Protein AF-0000000065780606 (afdb_homodimer)

Structure (mmCIF, N/CA/C/O backbone):
data_AF-0000000065780606-model_v1
#
loop_
_entity.id
_entity.type
_entity.pdbx_description
1 polymer 'Adenine phosphoribosyltransferase'
#
loop_
_atom_site.group_PDB
_atom_site.id
_atom_site.type_symbol
_atom_site.label_atom_id
_atom_site.label_alt_id
_atom_site.label_comp_id
_atom_site.label_asym_id
_atom_site.label_entity_id
_atom_site.label_seq_id
_atom_site.pdbx_PDB_ins_code
_atom_site.Cartn_x
_atom_site.Cartn_y
_atom_site.Cartn_z
_atom_site.occupancy
_atom_site.B_iso_or_equiv
_atom_site.auth_seq_id
_atom_site.auth_comp_id
_atom_site.auth_asym_id
_atom_site.auth_atom_id
_atom_site.pdbx_PDB_model_num
ATOM 1 N N . MET A 1 1 ? -12.688 20.906 -2.967 1 66.19 1 MET A N 1
ATOM 2 C CA . MET A 1 1 ? -13.172 19.562 -3.283 1 66.19 1 MET A CA 1
ATOM 3 C C . MET A 1 1 ? -14.695 19.516 -3.225 1 66.19 1 MET A C 1
ATOM 5 O O . MET A 1 1 ? -15.312 20.203 -2.416 1 66.19 1 MET A O 1
ATOM 9 N N . ASN A 1 2 ? -15.266 18.812 -4.223 1 83.38 2 ASN A N 1
ATOM 10 C CA . ASN A 1 2 ? -16.703 18.766 -4.484 1 83.38 2 ASN A CA 1
ATOM 11 C C . ASN A 1 2 ? -17.469 18.094 -3.344 1 83.38 2 ASN A C 1
ATOM 13 O O . ASN A 1 2 ? -17.078 17.031 -2.879 1 83.38 2 ASN A O 1
ATOM 17 N N . GLU A 1 3 ? -18.344 18.844 -2.684 1 89.94 3 GLU A N 1
ATOM 18 C CA . GLU A 1 3 ? -19.172 18.359 -1.581 1 89.94 3 GLU A CA 1
ATOM 19 C C . GLU A 1 3 ? -19.875 17.047 -1.937 1 89.94 3 GLU A C 1
ATOM 21 O O . GLU A 1 3 ? -20.031 16.172 -1.081 1 89.94 3 GLU A O 1
ATOM 26 N N . THR A 1 4 ? -20.219 16.953 -3.137 1 92.56 4 THR A N 1
ATOM 27 C CA . THR A 1 4 ? -20.859 15.727 -3.596 1 92.56 4 THR A CA 1
ATOM 28 C C . THR A 1 4 ? -19.906 14.539 -3.463 1 92.56 4 THR A C 1
ATOM 30 O O . THR A 1 4 ? -20.312 13.469 -2.996 1 92.56 4 THR A O 1
ATOM 33 N N . LEU A 1 5 ? -18.719 14.758 -3.828 1 95 5 LEU A N 1
ATOM 34 C CA . LEU A 1 5 ? -17.719 13.695 -3.705 1 95 5 LEU A CA 1
ATOM 35 C C . LEU A 1 5 ? -17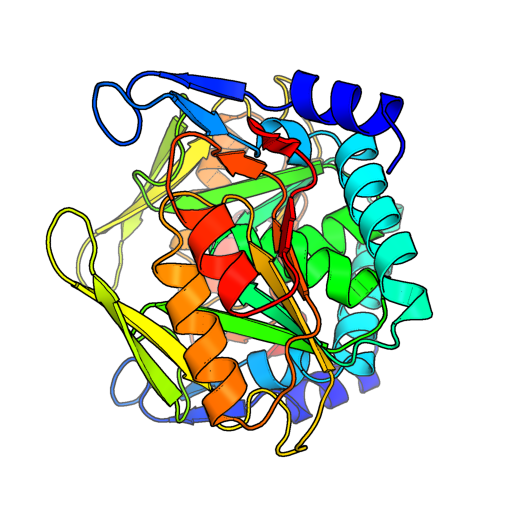.5 13.312 -2.244 1 95 5 LEU A C 1
ATOM 37 O O . LEU A 1 5 ? -17.469 12.133 -1.903 1 95 5 LEU A O 1
ATOM 41 N N . LYS A 1 6 ? -17.391 14.281 -1.387 1 96.06 6 LYS A N 1
ATOM 42 C CA . LYS A 1 6 ? -17.188 14.039 0.038 1 96.06 6 LYS A CA 1
ATOM 43 C C . LYS A 1 6 ? -18.297 13.18 0.619 1 96.06 6 LYS A C 1
ATOM 45 O O . LYS A 1 6 ? -18.047 12.242 1.377 1 96.06 6 LYS A O 1
ATOM 50 N N . GLN A 1 7 ? -19.453 13.469 0.221 1 95.62 7 GLN A N 1
ATOM 51 C CA . GLN A 1 7 ? -20.609 12.727 0.711 1 95.62 7 GLN A CA 1
ATOM 52 C C . GLN A 1 7 ? -20.594 11.281 0.205 1 95.62 7 GLN A C 1
ATOM 54 O O . GLN A 1 7 ? -20.875 10.352 0.958 1 95.62 7 GLN A O 1
ATOM 59 N N . GLU A 1 8 ? -20.312 11.141 -1.054 1 96.06 8 GLU A N 1
ATOM 60 C CA . GLU A 1 8 ? -20.219 9.805 -1.629 1 96.06 8 GLU A CA 1
ATOM 61 C C . GLU A 1 8 ? -19.141 8.977 -0.922 1 96.06 8 GLU A C 1
ATOM 63 O O . GLU A 1 8 ? -19.359 7.797 -0.629 1 96.06 8 GLU A O 1
ATOM 68 N N . LEU A 1 9 ? -18 9.617 -0.67 1 96.69 9 LEU A N 1
ATOM 69 C CA . LEU A 1 9 ? -16.906 8.93 0.019 1 96.69 9 LEU A CA 1
ATOM 70 C C . LEU A 1 9 ? -17.328 8.523 1.429 1 96.69 9 LEU A C 1
ATOM 72 O O . LEU A 1 9 ? -17.141 7.379 1.836 1 96.69 9 LEU A O 1
ATOM 76 N N . LEU A 1 10 ? -17.891 9.453 2.135 1 95.5 10 LEU A N 1
ATOM 77 C CA . LEU A 1 10 ? -18.312 9.227 3.516 1 95.5 10 LEU A CA 1
ATOM 78 C C . LEU A 1 10 ? -19.312 8.078 3.602 1 95.5 10 LEU A C 1
ATOM 80 O O . LEU A 1 10 ? -19.266 7.27 4.527 1 95.5 10 LEU A O 1
ATOM 84 N N . GLN A 1 11 ? -20.172 7.969 2.607 1 95.5 11 GLN A N 1
ATOM 85 C CA . GLN A 1 11 ? -21.234 6.965 2.596 1 95.5 11 GLN A CA 1
ATOM 86 C C . GLN A 1 11 ? -20.656 5.574 2.324 1 95.5 11 GLN A C 1
ATOM 88 O O . GLN A 1 11 ? -21.328 4.566 2.561 1 95.5 11 GLN A O 1
ATOM 93 N N . ASN A 1 12 ? -19.469 5.535 1.862 1 96.12 12 ASN A N 1
ATOM 94 C CA . ASN A 1 12 ? -18.891 4.246 1.485 1 96.12 12 ASN A CA 1
ATOM 95 C C . ASN A 1 12 ? -17.734 3.854 2.408 1 96.12 12 ASN A C 1
ATOM 97 O O . ASN A 1 12 ? -16.984 2.938 2.098 1 96.12 12 ASN A O 1
ATOM 101 N N . ILE A 1 13 ? -17.562 4.531 3.465 1 97.06 13 ILE A N 1
ATOM 102 C CA . ILE A 1 13 ? -16.641 4.164 4.527 1 97.06 13 ILE A CA 1
ATOM 103 C C . ILE A 1 13 ? -17.391 3.455 5.652 1 97.06 13 ILE A C 1
ATOM 105 O O . ILE A 1 13 ? -18.375 3.98 6.172 1 97.06 13 ILE A O 1
ATOM 109 N N . ARG A 1 14 ? -16.984 2.289 5.98 1 97.31 14 ARG A N 1
ATOM 110 C CA . ARG A 1 14 ? -17.625 1.487 7.02 1 97.31 14 ARG A CA 1
ATOM 111 C C . ARG A 1 14 ? -17.141 1.899 8.406 1 97.31 14 ARG A C 1
ATOM 113 O O . ARG A 1 14 ? -15.938 2.121 8.602 1 97.31 14 ARG A O 1
ATOM 120 N N . GLU A 1 15 ? -18.016 2.059 9.289 1 97.19 15 GLU A N 1
ATOM 121 C CA . GLU A 1 15 ? -17.672 2.301 10.695 1 97.19 15 GLU A CA 1
ATOM 122 C C . GLU A 1 15 ? -17.734 1.012 11.508 1 97.19 15 GLU A C 1
ATOM 124 O O . GLU A 1 15 ? -18.734 0.278 11.438 1 97.19 15 GLU A O 1
ATOM 129 N N . VAL A 1 16 ? -16.719 0.698 12.172 1 97.81 16 VAL A N 1
ATOM 130 C CA . VAL A 1 16 ? -16.641 -0.506 12.992 1 97.81 16 VAL A CA 1
ATOM 131 C C . VAL A 1 16 ? -16.406 -0.124 14.453 1 97.81 16 VAL A C 1
ATOM 133 O O . VAL A 1 16 ? -15.375 0.469 14.789 1 97.81 16 VAL A O 1
ATOM 136 N N . LYS A 1 17 ? -17.281 -0.454 15.305 1 96.69 17 LYS A N 1
ATOM 137 C CA . LYS A 1 17 ? -17.188 -0.117 16.719 1 96.69 17 LYS A CA 1
ATOM 138 C C . LYS A 1 17 ? -16.172 -1.007 17.438 1 96.69 17 LYS A C 1
ATOM 140 O O . LYS A 1 17 ? -15.984 -2.168 17.062 1 96.69 17 LYS A O 1
ATOM 145 N N . ASP A 1 18 ? -15.492 -0.457 18.469 1 95.81 18 ASP A N 1
ATOM 146 C CA . ASP A 1 18 ? -14.672 -1.184 19.422 1 95.81 18 ASP A CA 1
ATOM 147 C C . ASP A 1 18 ? -13.484 -1.856 18.734 1 95.81 18 ASP A C 1
ATOM 149 O O . ASP A 1 18 ? -13.156 -3.006 19.031 1 95.81 18 ASP A O 1
ATOM 153 N N . TYR A 1 19 ? -12.867 -1.168 17.766 1 94.69 19 TYR A N 1
ATOM 154 C CA . TYR A 1 19 ? -11.672 -1.608 17.062 1 94.69 19 TYR A CA 1
ATOM 155 C C . TYR A 1 19 ? -10.672 -0.467 16.922 1 94.69 19 TYR A C 1
ATOM 157 O O . TYR A 1 19 ? -11.039 0.646 16.547 1 94.69 19 TYR A O 1
ATOM 165 N N . PRO A 1 20 ? -9.492 -0.744 17.172 1 90.69 20 PRO A N 1
ATOM 166 C CA . PRO A 1 20 ? -8.867 -1.979 17.656 1 90.69 20 PRO A CA 1
ATOM 167 C C . PRO A 1 20 ? -9.109 -2.227 19.141 1 90.69 20 PRO A C 1
ATOM 169 O O . PRO A 1 20 ? -8.797 -3.305 19.656 1 90.69 20 PRO A O 1
ATOM 172 N N . LYS A 1 21 ? -9.617 -1.173 19.812 1 90.12 21 LYS A N 1
ATOM 173 C CA . LYS A 1 21 ? -9.961 -1.328 21.219 1 90.12 21 LYS A CA 1
ATOM 174 C C . LYS A 1 21 ? -11.383 -0.84 21.5 1 90.12 21 LYS A C 1
ATOM 176 O O . LYS A 1 21 ? -11.945 -0.083 20.703 1 90.12 21 LYS A O 1
ATOM 181 N N . LYS A 1 22 ? -11.906 -1.282 22.656 1 93.31 22 LYS A N 1
ATOM 182 C CA . LYS A 1 22 ? -13.242 -0.89 23.078 1 93.31 22 LYS A CA 1
ATOM 183 C C . LYS A 1 22 ? -13.383 0.629 23.141 1 93.31 22 LYS A C 1
ATOM 185 O O . LYS A 1 22 ? -12.484 1.32 23.625 1 93.31 22 LYS A O 1
ATOM 190 N N . GLY A 1 23 ? -14.531 1.172 22.562 1 91.5 23 GLY A N 1
ATOM 191 C CA . GLY A 1 23 ? -14.805 2.598 22.641 1 91.5 23 GLY A CA 1
ATOM 192 C C . GLY A 1 23 ? -14.406 3.355 21.391 1 91.5 23 GLY A C 1
ATOM 193 O O . GLY A 1 23 ? -14.789 4.512 21.203 1 91.5 23 GLY A O 1
ATOM 194 N N . ILE A 1 24 ? -13.625 2.734 20.5 1 90.44 24 ILE A N 1
ATOM 195 C CA . ILE A 1 24 ? -13.141 3.395 19.297 1 90.44 24 ILE A CA 1
ATOM 196 C C . ILE A 1 24 ? -14.062 3.08 18.125 1 90.44 24 ILE A C 1
ATOM 198 O O . ILE A 1 24 ? -14.492 1.937 17.953 1 90.44 24 ILE A O 1
ATOM 202 N N . LEU A 1 25 ? -14.461 4.105 17.406 1 94.69 25 LEU A N 1
ATOM 203 C CA . LEU A 1 25 ? -15.172 3.941 16.141 1 94.69 25 LEU A CA 1
ATOM 204 C C . LEU A 1 25 ? -14.203 3.982 14.969 1 94.69 25 LEU A C 1
ATOM 206 O O . LEU A 1 25 ? -13.805 5.062 14.523 1 94.69 25 LEU A O 1
ATOM 210 N N . PHE A 1 26 ? -13.922 2.84 14.445 1 95.75 26 PHE A N 1
ATOM 211 C CA . PHE A 1 26 ? -12.922 2.713 13.398 1 95.75 26 PHE A CA 1
ATOM 212 C C . PHE A 1 26 ? -13.523 3.018 12.031 1 95.75 26 PHE A C 1
ATOM 214 O O . PHE A 1 26 ? -14.633 2.578 11.727 1 95.75 26 PHE A O 1
ATOM 221 N N . LYS A 1 27 ? -12.805 3.752 11.266 1 97.06 27 LYS A N 1
ATOM 222 C CA . LYS A 1 27 ? -13.195 4.043 9.891 1 97.06 27 LYS A CA 1
ATOM 223 C C . LYS A 1 27 ? -12.5 3.104 8.914 1 97.06 27 LYS A C 1
ATOM 225 O O . LYS A 1 27 ? -11.32 3.281 8.602 1 97.06 27 LYS A O 1
ATOM 230 N N . ASP A 1 28 ? -13.227 2.158 8.445 1 97.62 28 ASP A N 1
ATOM 231 C CA . ASP A 1 28 ? -12.703 1.163 7.516 1 97.62 28 ASP A CA 1
ATOM 232 C C . ASP A 1 28 ? -12.844 1.635 6.07 1 97.62 28 ASP A C 1
ATOM 234 O O . ASP A 1 28 ? -13.953 1.638 5.52 1 97.62 28 ASP A O 1
ATOM 238 N N . ILE A 1 29 ? -11.727 1.907 5.438 1 98.06 29 ILE A N 1
ATOM 239 C CA . ILE A 1 29 ? -11.773 2.496 4.105 1 98.06 29 ILE A CA 1
ATOM 240 C C . ILE A 1 29 ? -11.781 1.389 3.053 1 98.06 29 ILE A C 1
ATOM 242 O O . ILE A 1 29 ? -11.883 1.663 1.854 1 98.06 29 ILE A O 1
ATOM 246 N N . THR A 1 30 ? -11.672 0.102 3.441 1 98.12 30 THR A N 1
ATOM 247 C CA . THR A 1 30 ? -11.594 -0.989 2.475 1 98.12 30 THR A CA 1
ATOM 248 C C . THR A 1 30 ? -12.867 -1.064 1.636 1 98.12 30 THR A C 1
ATOM 250 O O . THR A 1 30 ? -12.82 -1.45 0.465 1 98.12 30 THR A O 1
ATOM 253 N N . THR A 1 31 ? -13.992 -0.648 2.178 1 97.56 31 THR A N 1
ATOM 254 C CA . THR A 1 31 ? -15.242 -0.658 1.433 1 97.56 31 THR A CA 1
ATOM 255 C C . THR A 1 31 ? -15.211 0.36 0.296 1 97.56 31 THR A C 1
ATOM 257 O O . THR A 1 31 ? -15.758 0.115 -0.782 1 97.56 31 THR A O 1
ATOM 260 N N . LEU A 1 32 ? -14.578 1.462 0.554 1 97.31 32 LEU A N 1
ATOM 261 C CA . LEU A 1 32 ? -14.383 2.469 -0.485 1 97.31 32 LEU A CA 1
ATOM 262 C C . LEU A 1 32 ? -13.445 1.956 -1.572 1 97.31 32 LEU A C 1
ATOM 264 O O . LEU A 1 32 ? -13.711 2.135 -2.764 1 97.31 32 LEU A O 1
ATOM 268 N N . LEU A 1 33 ? -12.367 1.26 -1.226 1 98.12 33 LEU A N 1
ATOM 269 C CA . LEU A 1 33 ? -11.352 0.756 -2.143 1 98.12 33 LEU A CA 1
ATOM 270 C C . LEU A 1 33 ? -11.922 -0.327 -3.049 1 98.12 33 LEU A C 1
ATOM 272 O O . LEU A 1 33 ? -11.469 -0.497 -4.184 1 98.12 33 LEU A O 1
ATOM 276 N N . ASN A 1 34 ? -12.969 -0.987 -2.58 1 96.75 34 ASN A N 1
ATOM 277 C CA . ASN A 1 34 ? -13.602 -2.078 -3.311 1 96.75 34 ASN A CA 1
ATOM 278 C C . ASN A 1 34 ? -14.492 -1.558 -4.438 1 96.75 34 ASN A C 1
ATOM 280 O O . ASN A 1 34 ? -14.883 -2.316 -5.324 1 96.75 34 ASN A O 1
ATOM 284 N N . TYR A 1 35 ? -14.812 -0.286 -4.332 1 96.81 35 TYR A N 1
ATOM 285 C CA . TYR A 1 35 ? -15.648 0.336 -5.355 1 96.81 35 TYR A CA 1
ATOM 286 C C . TYR A 1 35 ? -14.797 1.121 -6.348 1 96.81 35 TYR A C 1
ATOM 288 O O . TYR A 1 35 ? -14.445 2.277 -6.098 1 96.81 35 TYR A O 1
ATOM 296 N N . PRO A 1 36 ? -14.609 0.481 -7.535 1 97.25 36 PRO A N 1
ATOM 297 C CA . PRO A 1 36 ? -13.641 1.028 -8.484 1 97.25 36 PRO A CA 1
ATOM 298 C C . PRO A 1 36 ? -13.922 2.486 -8.844 1 97.25 36 PRO A C 1
ATOM 300 O O . PRO A 1 36 ? -13 3.303 -8.883 1 97.25 36 PRO A O 1
ATOM 303 N N . LYS A 1 37 ? -15.172 2.861 -9.055 1 97.25 37 LYS A N 1
ATOM 304 C CA . LYS A 1 37 ? -15.516 4.223 -9.453 1 97.25 37 LYS A CA 1
ATOM 305 C C . LYS A 1 37 ? -15.156 5.223 -8.352 1 97.25 37 LYS A C 1
ATOM 307 O O . LYS A 1 37 ? -14.617 6.293 -8.633 1 97.25 37 LYS A O 1
ATOM 312 N N . LEU A 1 38 ? -15.438 4.895 -7.137 1 97.44 38 LEU A N 1
ATOM 313 C CA . LEU A 1 38 ? -15.156 5.793 -6.02 1 97.44 38 LEU A CA 1
ATOM 314 C C . LEU A 1 38 ? -13.656 5.93 -5.789 1 97.44 38 LEU A C 1
ATOM 316 O O . LEU A 1 38 ? -13.164 7.027 -5.531 1 97.44 38 LEU A O 1
ATOM 320 N N . PHE A 1 39 ? -12.961 4.781 -5.812 1 98.44 39 PHE A N 1
ATOM 321 C CA . PHE A 1 39 ? -11.508 4.816 -5.66 1 98.44 39 PHE A CA 1
ATOM 322 C C . PHE A 1 39 ? -10.875 5.691 -6.734 1 98.44 39 PHE A C 1
ATOM 324 O O . PHE A 1 39 ? -10.023 6.531 -6.434 1 98.44 39 PHE A O 1
ATOM 331 N N . ASN A 1 40 ? -11.32 5.551 -7.977 1 98.56 40 ASN A N 1
ATOM 332 C CA . ASN A 1 40 ? -10.805 6.348 -9.086 1 98.56 40 ASN A CA 1
ATOM 333 C C . ASN A 1 40 ? -11.141 7.824 -8.914 1 98.56 40 ASN A C 1
ATOM 335 O O . ASN A 1 40 ? -10.289 8.688 -9.141 1 98.56 40 ASN A O 1
ATOM 339 N N . LYS A 1 41 ? -12.383 8.102 -8.469 1 98.12 41 LYS A N 1
ATOM 340 C CA . LYS A 1 41 ? -12.781 9.484 -8.234 1 98.12 41 LYS A CA 1
ATOM 341 C C . LYS A 1 41 ? -11.906 10.133 -7.164 1 98.12 41 LYS A C 1
ATOM 343 O O . LYS A 1 41 ? -11.523 11.297 -7.293 1 98.12 41 LYS A O 1
ATOM 348 N N . LEU A 1 42 ? -11.641 9.391 -6.148 1 98.38 42 LEU A N 1
ATOM 349 C CA . LEU A 1 42 ? -10.805 9.875 -5.055 1 98.38 42 LEU A CA 1
ATOM 350 C C . LEU A 1 42 ? -9.414 10.234 -5.555 1 98.38 42 LEU A C 1
ATOM 352 O O . LEU A 1 42 ? -8.945 11.359 -5.34 1 98.38 42 LEU A O 1
ATOM 356 N N . ILE A 1 43 ? -8.742 9.32 -6.262 1 98.81 43 ILE A N 1
ATOM 357 C CA . ILE A 1 43 ? -7.379 9.523 -6.742 1 98.81 43 ILE A CA 1
ATOM 358 C C . ILE A 1 43 ? -7.359 10.648 -7.773 1 98.81 43 ILE A C 1
ATOM 360 O O . ILE A 1 43 ? -6.453 11.484 -7.777 1 98.81 43 ILE A O 1
ATOM 364 N N . ASP A 1 44 ? -8.367 10.688 -8.602 1 98.56 44 ASP A N 1
ATOM 365 C CA . ASP A 1 44 ? -8.453 11.742 -9.602 1 98.56 44 ASP A CA 1
ATOM 366 C C . ASP A 1 44 ? -8.602 13.117 -8.945 1 98.56 44 ASP A C 1
ATOM 368 O O . ASP A 1 44 ? -8.039 14.102 -9.422 1 98.56 44 ASP A O 1
ATOM 372 N N . ALA A 1 45 ? -9.391 13.188 -7.918 1 98.44 45 ALA A N 1
ATOM 373 C CA . ALA A 1 45 ? -9.555 14.445 -7.191 1 98.44 45 ALA A CA 1
ATOM 374 C C . ALA A 1 45 ? -8.234 14.898 -6.578 1 98.44 45 ALA A C 1
ATOM 376 O O . ALA A 1 45 ? -7.891 16.078 -6.633 1 98.44 45 ALA A O 1
ATOM 377 N N . LEU A 1 46 ? -7.527 13.977 -6.016 1 98.62 46 LEU A N 1
ATOM 378 C CA . LEU A 1 46 ? -6.227 14.297 -5.441 1 98.62 46 LEU A CA 1
ATOM 379 C C . LEU A 1 46 ? -5.238 14.703 -6.531 1 98.62 46 LEU A C 1
ATOM 381 O O . LEU A 1 46 ? -4.441 15.625 -6.348 1 98.62 46 LEU A O 1
ATOM 385 N N . LYS A 1 47 ? -5.254 13.969 -7.602 1 98.69 47 LYS A N 1
ATOM 386 C CA . LYS A 1 47 ? -4.414 14.336 -8.742 1 98.69 47 LYS A CA 1
ATOM 387 C C . LYS A 1 47 ? -4.668 15.773 -9.172 1 98.69 47 LYS A C 1
ATOM 389 O O . LYS A 1 47 ? -3.727 16.531 -9.398 1 98.69 47 LYS A O 1
ATOM 394 N N . LYS A 1 48 ? -5.91 16.094 -9.336 1 98.25 48 LYS A N 1
ATOM 395 C CA . LYS A 1 48 ? -6.281 17.453 -9.719 1 98.25 48 LYS A CA 1
ATOM 396 C C . LYS A 1 48 ? -5.746 18.469 -8.719 1 98.25 48 LYS A C 1
ATOM 398 O O . LYS A 1 48 ? -5.273 19.547 -9.109 1 98.25 48 LYS A O 1
ATOM 403 N N . ARG A 1 49 ? -5.781 18.188 -7.461 1 97.88 49 ARG A N 1
ATOM 404 C CA . ARG A 1 49 ? -5.336 19.094 -6.398 1 97.88 49 ARG A CA 1
ATOM 405 C C . ARG A 1 49 ? -3.834 19.344 -6.484 1 97.88 49 ARG A C 1
ATOM 407 O O . ARG A 1 49 ? -3.373 20.469 -6.273 1 97.88 49 ARG A O 1
ATOM 414 N N . TYR A 1 50 ? -3.102 18.312 -6.836 1 98.56 50 TYR A N 1
ATOM 415 C CA . TYR A 1 50 ? -1.659 18.406 -6.648 1 98.56 50 TYR A CA 1
ATOM 416 C C . TYR A 1 50 ? -0.951 18.656 -7.977 1 98.56 50 TYR A C 1
ATOM 418 O O . TYR A 1 50 ? 0.226 19.016 -8 1 98.56 50 TYR A O 1
ATOM 426 N N . THR A 1 51 ? -1.614 18.484 -9.133 1 98.19 51 THR A N 1
ATOM 427 C CA . THR A 1 51 ? -1.031 18.688 -10.453 1 98.19 51 THR A CA 1
ATOM 428 C C . THR A 1 51 ? -0.427 20.078 -10.562 1 98.19 51 THR A C 1
ATOM 430 O O . THR A 1 51 ? 0.716 20.234 -11 1 98.19 51 THR A O 1
ATOM 433 N N . PRO A 1 52 ? -1.118 21.156 -10.086 1 98.19 52 PRO A N 1
ATOM 434 C CA . PRO A 1 52 ? -0.568 22.5 -10.242 1 98.19 52 PRO A CA 1
ATOM 435 C C . PRO A 1 52 ? 0.619 22.766 -9.32 1 98.19 52 PRO A C 1
ATOM 437 O O . PRO A 1 52 ? 1.325 23.766 -9.492 1 98.19 52 PRO A O 1
ATOM 440 N N . LEU A 1 53 ? 0.881 21.906 -8.344 1 97.62 53 LEU A N 1
ATOM 441 C CA . LEU A 1 53 ? 1.863 22.188 -7.301 1 97.62 53 LEU A CA 1
ATOM 442 C C . LEU A 1 53 ? 3.221 21.594 -7.66 1 97.62 53 LEU A C 1
ATOM 444 O O . LEU A 1 53 ? 4.195 21.766 -6.922 1 97.62 53 LEU A O 1
ATOM 448 N N . ASN A 1 54 ? 3.33 20.859 -8.75 1 96.38 54 ASN A N 1
ATOM 449 C CA . ASN A 1 54 ? 4.57 20.297 -9.273 1 96.38 54 ASN A CA 1
ATOM 450 C C . ASN A 1 54 ? 5.285 19.453 -8.219 1 96.38 54 ASN A C 1
ATOM 452 O O . ASN A 1 54 ? 6.465 19.672 -7.938 1 96.38 54 ASN A O 1
ATOM 456 N N . VAL A 1 55 ? 4.625 18.594 -7.613 1 98.44 55 VAL A N 1
ATOM 457 C CA . VAL A 1 55 ? 5.129 17.656 -6.613 1 98.44 55 VAL A CA 1
ATOM 458 C C . VAL A 1 55 ? 6.152 16.719 -7.254 1 98.44 55 VAL A C 1
ATOM 460 O O . VAL A 1 55 ? 5.965 16.266 -8.383 1 98.44 55 VAL A O 1
ATOM 463 N N . ASP A 1 56 ? 7.23 16.453 -6.535 1 98.75 56 ASP A N 1
ATOM 464 C CA . ASP A 1 56 ? 8.258 15.547 -7.043 1 98.75 56 ASP A CA 1
ATOM 465 C C . ASP A 1 56 ? 8.023 14.117 -6.566 1 98.75 56 ASP A C 1
ATOM 467 O O . ASP A 1 56 ? 8.273 13.164 -7.309 1 98.75 56 ASP A O 1
ATOM 471 N N . PHE A 1 57 ? 7.613 14.023 -5.289 1 98.88 57 PHE A N 1
ATOM 472 C CA . PHE A 1 57 ? 7.41 12.703 -4.695 1 98.88 57 PHE A CA 1
ATOM 473 C C . PHE A 1 57 ? 6.141 12.68 -3.855 1 98.88 57 PHE A C 1
ATOM 475 O O . PHE A 1 57 ? 5.758 13.688 -3.268 1 98.88 57 PHE A O 1
ATOM 482 N N . ILE A 1 58 ? 5.496 11.594 -3.838 1 98.94 58 ILE A N 1
ATOM 483 C CA . ILE A 1 58 ? 4.5 11.266 -2.822 1 98.94 58 ILE A CA 1
ATOM 484 C C . ILE A 1 58 ? 5.129 10.383 -1.748 1 98.94 58 ILE A C 1
ATOM 486 O O . ILE A 1 58 ? 5.734 9.352 -2.057 1 98.94 58 ILE A O 1
ATOM 490 N N . VAL A 1 59 ? 5.07 10.773 -0.525 1 98.94 59 VAL A N 1
ATOM 491 C CA . VAL A 1 59 ? 5.562 10.008 0.615 1 98.94 59 VAL A CA 1
ATOM 492 C C . VAL A 1 59 ? 4.391 9.359 1.346 1 98.94 59 VAL A C 1
ATOM 494 O O . VAL A 1 59 ? 3.521 10.047 1.879 1 98.94 59 VAL A O 1
ATOM 497 N N . GLY A 1 60 ? 4.379 8.047 1.345 1 98.94 60 GLY A N 1
ATOM 498 C CA . GLY A 1 60 ? 3.273 7.316 1.945 1 98.94 60 GLY A CA 1
ATOM 499 C C . GLY A 1 60 ? 3.645 6.629 3.246 1 98.94 60 GLY A C 1
ATOM 500 O O . GLY A 1 60 ? 4.695 5.992 3.338 1 98.94 60 GLY A O 1
ATOM 501 N N . ILE A 1 61 ? 2.799 6.691 4.23 1 98.81 61 ILE A N 1
ATOM 502 C CA . ILE A 1 61 ? 3.033 6.062 5.523 1 98.81 61 ILE A CA 1
ATOM 503 C C . ILE A 1 61 ? 2.426 4.66 5.535 1 98.81 61 ILE A C 1
ATOM 505 O O . ILE A 1 61 ? 1.277 4.473 5.125 1 98.81 61 ILE A O 1
ATOM 509 N N . GLU A 1 62 ? 3.125 3.641 5.965 1 98.19 62 GLU A N 1
ATOM 510 C CA . GLU A 1 62 ? 2.674 2.252 6.012 1 98.19 62 GLU A CA 1
ATOM 511 C C . GLU A 1 62 ? 1.493 2.09 6.965 1 98.19 62 GLU A C 1
ATOM 513 O O . GLU A 1 62 ? 1.483 2.666 8.055 1 98.19 62 GLU A O 1
ATOM 518 N N . ALA A 1 63 ? 0.587 1.245 6.543 1 97.81 63 ALA A N 1
ATOM 519 C CA . ALA A 1 63 ? 0.49 0.478 5.305 1 97.81 63 ALA A CA 1
ATOM 520 C C . ALA A 1 63 ? -0.542 1.089 4.359 1 97.81 63 ALA A C 1
ATOM 522 O O . ALA A 1 63 ? -0.361 1.078 3.141 1 97.81 63 ALA A O 1
ATOM 523 N N . ARG A 1 64 ? -1.669 1.685 5.062 1 98.5 64 ARG A N 1
ATOM 524 C CA . ARG A 1 64 ? -2.795 2.096 4.23 1 98.5 64 ARG A CA 1
ATOM 525 C C . ARG A 1 64 ? -2.457 3.35 3.432 1 98.5 64 ARG A C 1
ATOM 527 O O . ARG A 1 64 ? -3.02 3.578 2.359 1 98.5 64 ARG A O 1
ATOM 534 N N . GLY A 1 65 ? -1.469 4.078 3.914 1 98.81 65 GLY A N 1
ATOM 535 C CA . GLY A 1 65 ? -0.953 5.195 3.137 1 98.81 65 GLY A CA 1
ATOM 536 C C . GLY A 1 65 ? -0.315 4.77 1.829 1 98.81 65 GLY A C 1
ATOM 537 O O . GLY A 1 65 ? -0.222 5.562 0.89 1 98.81 65 GLY A O 1
ATOM 538 N N . PHE A 1 66 ? 0.188 3.496 1.816 1 98.88 66 PHE A N 1
ATOM 539 C CA . PHE A 1 66 ? 0.765 2.971 0.585 1 98.88 66 PHE A CA 1
ATOM 540 C C . PHE A 1 66 ? -0.291 2.875 -0.509 1 98.88 66 PHE A C 1
ATOM 542 O O . PHE A 1 66 ? -0.003 3.127 -1.682 1 98.88 66 PHE A O 1
ATOM 549 N N . ILE A 1 67 ? -1.487 2.514 -0.118 1 98.88 67 ILE A N 1
ATOM 550 C CA . ILE A 1 67 ? -2.57 2.281 -1.066 1 98.88 67 ILE A CA 1
ATOM 551 C C . ILE A 1 67 ? -2.916 3.582 -1.787 1 98.88 67 ILE A C 1
ATOM 553 O O . ILE A 1 67 ? -2.891 3.643 -3.02 1 98.88 67 ILE A O 1
ATOM 557 N N . LEU A 1 68 ? -3.121 4.645 -0.997 1 98.88 68 LEU A N 1
ATOM 558 C CA . LEU A 1 68 ? -3.475 5.938 -1.569 1 98.88 68 LEU A CA 1
ATOM 559 C C . LEU A 1 68 ? -2.27 6.578 -2.252 1 98.88 68 LEU A C 1
ATOM 561 O O . LEU A 1 68 ? -2.387 7.098 -3.365 1 98.88 68 LEU A O 1
ATOM 565 N N . GLY A 1 69 ? -1.138 6.484 -1.617 1 98.88 69 GLY A N 1
ATOM 566 C CA . GLY A 1 69 ? 0.05 7.203 -2.045 1 98.88 69 GLY A CA 1
ATOM 567 C C . GLY A 1 69 ? 0.609 6.699 -3.363 1 98.88 69 GLY A C 1
ATOM 568 O O . GLY A 1 69 ? 1.001 7.496 -4.223 1 98.88 69 GLY A O 1
ATOM 569 N N . SER A 1 70 ? 0.661 5.383 -3.531 1 98.88 70 SER A N 1
ATOM 570 C CA . SER A 1 70 ? 1.24 4.836 -4.754 1 98.88 70 SER A CA 1
ATOM 571 C C . SER A 1 70 ? 0.319 5.055 -5.949 1 98.88 70 SER A C 1
ATOM 573 O O . SER A 1 70 ? 0.785 5.316 -7.059 1 98.88 70 SER A O 1
ATOM 575 N N . ALA A 1 71 ? -1.026 4.918 -5.754 1 98.94 71 ALA A N 1
ATOM 576 C CA . ALA A 1 71 ? -1.98 5.227 -6.816 1 98.94 71 ALA A CA 1
ATOM 577 C C . ALA A 1 71 ? -1.87 6.688 -7.246 1 98.94 71 ALA A C 1
ATOM 579 O O . ALA A 1 71 ? -1.876 6.996 -8.438 1 98.94 71 ALA A O 1
ATOM 580 N N . LEU A 1 72 ? -1.721 7.578 -6.246 1 98.94 72 LEU A N 1
ATOM 581 C CA . LEU A 1 72 ? -1.585 9 -6.539 1 98.94 72 LEU A CA 1
ATOM 582 C C . LEU A 1 72 ? -0.268 9.289 -7.25 1 98.94 72 LEU A C 1
ATOM 584 O O . LEU A 1 72 ? -0.225 10.086 -8.188 1 98.94 72 LEU A O 1
ATOM 588 N N . ALA A 1 73 ? 0.835 8.68 -6.793 1 98.94 73 ALA A N 1
ATOM 589 C CA . ALA A 1 73 ? 2.133 8.852 -7.441 1 98.94 73 ALA A CA 1
ATOM 590 C C . ALA A 1 73 ? 2.07 8.445 -8.914 1 98.94 73 ALA A C 1
ATOM 592 O O . ALA A 1 73 ? 2.576 9.156 -9.781 1 98.94 73 ALA A O 1
ATOM 593 N N . TYR A 1 74 ? 1.418 7.305 -9.172 1 98.94 74 TYR A N 1
ATOM 594 C CA . TYR A 1 74 ? 1.217 6.844 -10.539 1 98.94 74 TYR A CA 1
ATOM 595 C C . TYR A 1 74 ? 0.394 7.848 -11.336 1 98.94 74 TYR A C 1
ATOM 597 O O . TYR A 1 74 ? 0.756 8.203 -12.461 1 98.94 74 TYR A O 1
ATOM 605 N N . ALA A 1 75 ? -0.677 8.312 -10.758 1 98.88 75 ALA A N 1
ATOM 606 C CA . ALA A 1 75 ? -1.583 9.242 -11.43 1 98.88 75 ALA A CA 1
ATOM 607 C C . ALA A 1 75 ? -0.868 10.539 -11.797 1 98.88 75 ALA A C 1
ATOM 609 O O . ALA A 1 75 ? -1.109 11.109 -12.859 1 98.88 75 ALA A O 1
ATOM 610 N N . LEU A 1 76 ? 0.049 10.977 -10.906 1 98.81 76 LEU A N 1
ATOM 611 C CA . LEU A 1 76 ? 0.743 12.25 -11.078 1 98.81 76 LEU A CA 1
ATOM 612 C C . LEU A 1 76 ? 1.998 12.07 -11.93 1 98.81 76 LEU A C 1
ATOM 614 O O . LEU A 1 76 ? 2.559 13.047 -12.43 1 98.81 76 LEU A O 1
ATOM 618 N N . GLY A 1 77 ? 2.408 10.828 -12.039 1 98.62 77 GLY A N 1
ATOM 619 C CA . GLY A 1 77 ? 3.672 10.586 -12.719 1 98.62 77 GLY A CA 1
ATOM 620 C C . GLY A 1 77 ? 4.875 11.062 -11.93 1 98.62 77 GLY A C 1
ATOM 621 O O . GLY A 1 77 ? 5.789 11.672 -12.484 1 98.62 77 GLY A O 1
ATOM 622 N N . VAL A 1 78 ? 4.902 10.852 -10.664 1 98.81 78 VAL A N 1
ATOM 623 C CA . VAL A 1 78 ? 5.996 11.281 -9.797 1 98.81 78 VAL A CA 1
ATOM 624 C C . VAL A 1 78 ? 6.512 10.094 -8.984 1 98.81 78 VAL A C 1
ATOM 626 O O . VAL A 1 78 ? 5.938 9 -9.039 1 98.81 78 VAL A O 1
ATOM 629 N N . GLY A 1 79 ? 7.602 10.25 -8.219 1 98.62 79 GLY A N 1
ATOM 630 C CA . GLY A 1 79 ? 8.18 9.164 -7.438 1 98.62 79 GLY A CA 1
ATOM 631 C C . GLY A 1 79 ? 7.387 8.852 -6.184 1 98.62 79 GLY A C 1
ATOM 632 O O . GLY A 1 79 ? 6.691 9.719 -5.648 1 98.62 79 GLY A O 1
ATOM 633 N N . PHE A 1 80 ? 7.48 7.645 -5.746 1 98.88 80 PHE A N 1
ATOM 634 C CA . PHE A 1 80 ? 6.848 7.219 -4.504 1 98.88 80 PHE A CA 1
ATOM 635 C C . PHE A 1 80 ? 7.898 6.828 -3.471 1 98.88 80 PHE A C 1
ATOM 637 O O . PHE A 1 80 ? 8.883 6.152 -3.797 1 98.88 80 PHE A O 1
ATOM 644 N N . VAL A 1 81 ? 7.727 7.238 -2.244 1 98.94 81 VAL A N 1
ATOM 645 C CA . VAL A 1 81 ? 8.648 6.973 -1.148 1 98.94 81 VAL A CA 1
ATOM 646 C C . VAL A 1 81 ? 7.887 6.406 0.047 1 98.94 81 VAL A C 1
ATOM 648 O O . VAL A 1 81 ? 6.992 7.062 0.587 1 98.94 81 VAL A O 1
ATOM 651 N N . PRO A 1 82 ? 8.234 5.258 0.473 1 98.94 82 PRO A N 1
ATOM 652 C CA . PRO A 1 82 ? 7.555 4.676 1.634 1 98.94 82 PRO A CA 1
ATOM 653 C C . PRO A 1 82 ? 8.234 5.035 2.955 1 98.94 82 PRO A C 1
ATOM 655 O O . PRO A 1 82 ? 9.469 5.043 3.039 1 98.94 82 PRO A O 1
ATOM 658 N N . VAL A 1 83 ? 7.48 5.418 3.914 1 98.88 83 VAL A N 1
ATOM 659 C CA . VAL A 1 83 ? 7.863 5.457 5.324 1 98.88 83 VAL A CA 1
ATOM 660 C C . VAL A 1 83 ? 7.332 4.215 6.039 1 98.88 83 VAL A C 1
ATOM 662 O O . VAL A 1 83 ? 6.148 3.895 5.941 1 98.88 83 VAL A O 1
ATOM 665 N N . ARG A 1 84 ? 8.219 3.516 6.699 1 98.81 84 ARG A N 1
ATOM 666 C CA . ARG A 1 84 ? 7.812 2.234 7.27 1 98.81 84 ARG A CA 1
ATOM 667 C C . ARG A 1 84 ? 8.25 2.125 8.727 1 98.81 84 ARG A C 1
ATOM 669 O O . ARG A 1 84 ? 9.086 2.9 9.195 1 98.81 84 ARG A O 1
ATOM 676 N N . LYS A 1 85 ? 7.637 1.161 9.391 1 97.56 85 LYS A N 1
ATOM 677 C CA . LYS A 1 85 ? 8.047 0.871 10.766 1 97.56 85 LYS A CA 1
ATOM 678 C C . LYS A 1 85 ? 9.5 0.413 10.82 1 97.56 85 LYS A C 1
ATOM 680 O O . LYS A 1 85 ? 10.047 -0.049 9.812 1 97.56 85 LYS A O 1
ATOM 685 N N . LYS A 1 86 ? 10.031 0.574 11.977 1 97.12 86 LYS A N 1
ATOM 686 C CA . LYS A 1 86 ? 11.43 0.214 12.18 1 97.12 86 LYS A CA 1
ATOM 687 C C . LYS A 1 86 ? 11.695 -1.223 11.742 1 97.12 86 LYS A C 1
ATOM 689 O O . LYS A 1 86 ? 10.922 -2.129 12.062 1 97.12 86 LYS A O 1
ATOM 694 N N . GLY A 1 87 ? 12.766 -1.335 10.977 1 96.62 87 GLY A N 1
ATOM 695 C CA . GLY A 1 87 ? 13.227 -2.668 10.625 1 96.62 87 GLY A CA 1
ATOM 696 C C . GLY A 1 87 ? 12.633 -3.178 9.328 1 96.62 87 GLY A C 1
ATOM 697 O O . GLY A 1 87 ? 12.953 -4.281 8.883 1 96.62 87 GLY A O 1
ATOM 698 N N . LYS A 1 88 ? 11.852 -2.35 8.617 1 97.56 88 LYS A N 1
ATOM 699 C CA . LYS A 1 88 ? 11.148 -2.828 7.426 1 97.56 88 LYS A CA 1
ATOM 700 C C . LYS A 1 88 ? 11.789 -2.281 6.156 1 97.56 88 LYS A C 1
ATOM 702 O O . LYS A 1 88 ? 11.352 -2.592 5.047 1 97.56 88 LYS A O 1
ATOM 707 N N . LEU A 1 89 ? 12.781 -1.525 6.297 1 98.5 89 LEU A N 1
ATOM 708 C CA . LEU A 1 89 ? 13.539 -1.003 5.164 1 98.5 89 LEU A CA 1
ATOM 709 C C . LEU A 1 89 ? 14.969 -1.536 5.172 1 98.5 89 LEU A C 1
ATOM 711 O O . LEU A 1 89 ? 15.633 -1.53 6.211 1 98.5 89 LEU A O 1
ATOM 715 N N . PRO A 1 90 ? 15.398 -1.947 4.051 1 98.12 90 PRO A N 1
ATOM 716 C CA . PRO A 1 90 ? 16.609 -2.773 4.031 1 98.12 90 PRO A CA 1
ATOM 717 C C . PRO A 1 90 ? 17.891 -1.944 3.957 1 98.12 90 PRO A C 1
ATOM 719 O O . PRO A 1 90 ? 18.969 -2.441 4.281 1 98.12 90 PRO A O 1
ATOM 722 N N . ALA A 1 91 ? 17.812 -0.744 3.416 1 97.88 91 ALA A N 1
ATOM 723 C CA . ALA A 1 91 ? 19.031 0.053 3.227 1 97.88 91 ALA A CA 1
ATOM 724 C C . ALA A 1 91 ? 19.219 1.032 4.379 1 97.88 91 ALA A C 1
ATOM 726 O O . ALA A 1 91 ? 18.578 0.913 5.422 1 97.88 91 ALA A O 1
ATOM 727 N N . HIS A 1 92 ? 20.203 1.948 4.234 1 98.12 92 HIS A N 1
ATOM 728 C CA . HIS A 1 92 ? 20.453 2.928 5.285 1 98.12 92 HIS A CA 1
ATOM 729 C C . HIS A 1 92 ? 19.234 3.816 5.516 1 98.12 92 HIS A C 1
ATOM 731 O O . HIS A 1 92 ? 18.641 4.324 4.559 1 98.12 92 HIS A O 1
ATOM 737 N N . THR A 1 93 ? 18.859 3.971 6.82 1 98.62 93 THR A N 1
ATOM 738 C CA . THR A 1 93 ? 17.625 4.68 7.125 1 98.62 93 THR A CA 1
ATOM 739 C C . THR A 1 93 ? 17.875 5.793 8.141 1 98.62 93 THR A C 1
ATOM 741 O O . THR A 1 93 ? 18.875 5.773 8.852 1 98.62 93 THR A O 1
ATOM 744 N N . LEU A 1 94 ? 17.078 6.797 8.07 1 98.69 94 LEU A N 1
ATOM 745 C CA . LEU A 1 94 ? 16.828 7.68 9.211 1 98.69 94 LEU A CA 1
ATOM 746 C C . LEU A 1 94 ? 15.617 7.207 10.016 1 98.69 94 LEU A C 1
ATOM 748 O O . LEU A 1 94 ? 14.648 6.711 9.445 1 98.69 94 LEU A O 1
ATOM 752 N N . SER A 1 95 ? 15.727 7.367 11.32 1 98.69 95 SER A N 1
ATOM 753 C CA . SER A 1 95 ? 14.672 6.883 12.203 1 98.69 95 SER A CA 1
ATOM 754 C C . SER A 1 95 ? 14.156 8 13.109 1 98.69 95 SER A C 1
ATOM 756 O O . SER A 1 95 ? 14.922 8.859 13.539 1 98.69 95 SER A O 1
ATOM 758 N N . GLN A 1 96 ? 12.938 8.07 13.305 1 98.31 96 GLN A N 1
ATOM 759 C CA . GLN A 1 96 ? 12.289 8.992 14.227 1 98.31 96 GLN A CA 1
ATOM 760 C C . GLN A 1 96 ? 11.289 8.266 15.125 1 98.31 96 GLN A C 1
ATOM 762 O O . GLN A 1 96 ? 10.438 7.52 14.633 1 98.31 96 GLN A O 1
ATOM 767 N N . SER A 1 97 ? 11.438 8.461 16.406 1 96.5 97 SER A N 1
ATOM 768 C CA . SER A 1 97 ? 10.531 7.848 17.375 1 96.5 97 SER A CA 1
ATOM 769 C C . SER A 1 97 ? 9.383 8.781 17.734 1 96.5 97 SER A C 1
ATOM 771 O O . SER A 1 97 ? 9.5 10 17.578 1 96.5 97 SER A O 1
ATOM 773 N N . TYR A 1 98 ? 8.305 8.234 18.047 1 92.88 98 TYR A N 1
ATOM 774 C CA . TYR A 1 98 ? 7.137 8.984 18.484 1 92.88 98 TYR A CA 1
ATOM 775 C C . TYR A 1 98 ? 6.371 8.211 19.562 1 92.88 98 TYR A C 1
ATOM 777 O O . TYR A 1 98 ? 6.523 6.996 19.688 1 92.88 98 TYR A O 1
ATOM 785 N N . SER A 1 99 ? 5.664 8.883 20.359 1 87.25 99 SER A N 1
ATOM 786 C CA . SER A 1 99 ? 4.953 8.281 21.484 1 87.25 99 SER A CA 1
ATOM 787 C C . SER A 1 99 ? 3.582 7.766 21.062 1 87.25 99 SER A C 1
ATOM 789 O O . SER A 1 99 ? 2.898 8.391 20.25 1 87.25 99 SER A O 1
ATOM 791 N N . LEU A 1 100 ? 3.299 6.613 21.531 1 81.19 100 LEU A N 1
ATOM 792 C CA . LEU A 1 100 ? 1.954 6.051 21.469 1 81.19 100 LEU A CA 1
ATOM 793 C C . LEU A 1 100 ? 1.256 6.164 22.812 1 81.19 100 LEU A C 1
ATOM 795 O O . LEU A 1 100 ? 1.832 6.684 23.781 1 81.19 100 LEU A O 1
ATOM 799 N N . GLU A 1 101 ? -0.123 5.906 22.875 1 72.88 101 GLU A N 1
ATOM 800 C CA . GLU A 1 101 ? -0.82 5.895 24.172 1 72.88 101 GLU A CA 1
ATOM 801 C C . GLU A 1 101 ? -0.085 5.027 25.188 1 72.88 101 GLU A C 1
ATOM 803 O O . GLU A 1 101 ? 0.048 5.406 26.344 1 72.88 101 GLU A O 1
ATOM 808 N N . TYR A 1 102 ? 0.386 3.809 24.516 1 75 102 TYR A N 1
ATOM 809 C CA . TYR A 1 102 ? 1.182 2.92 25.344 1 75 102 TYR A CA 1
ATOM 810 C C . TYR A 1 102 ? 2.514 2.59 24.688 1 75 102 TYR A C 1
ATOM 812 O O . TYR A 1 102 ? 2.564 1.806 23.734 1 75 102 TYR A O 1
ATOM 820 N N . GLY A 1 103 ? 3.596 3.24 25.109 1 86.31 103 GLY A N 1
ATOM 821 C CA . GLY A 1 103 ? 4.93 2.924 24.625 1 86.31 103 GLY A CA 1
ATOM 822 C C . GLY A 1 103 ? 5.387 3.832 23.5 1 86.31 103 GLY A C 1
ATOM 823 O O . GLY A 1 103 ? 4.902 4.961 23.359 1 86.31 103 GLY A O 1
ATOM 824 N N . ASN A 1 104 ? 6.449 3.408 22.844 1 91.25 104 ASN A N 1
ATOM 825 C CA . ASN A 1 104 ? 7.02 4.164 21.734 1 91.25 104 ASN A CA 1
ATOM 826 C C . ASN A 1 104 ? 7.172 3.299 20.484 1 91.25 104 ASN A C 1
ATOM 828 O O . ASN A 1 104 ? 7.254 2.072 20.578 1 91.25 104 ASN A O 1
ATOM 832 N N . ASP A 1 105 ? 6.961 3.895 19.453 1 93.62 105 ASP A N 1
ATOM 833 C CA . ASP A 1 105 ? 7.25 3.271 18.156 1 93.62 105 ASP A CA 1
ATOM 834 C C . ASP A 1 105 ? 8.172 4.152 17.312 1 93.62 105 ASP A C 1
ATOM 836 O O . ASP A 1 105 ? 8.438 5.301 17.672 1 93.62 105 ASP A O 1
ATOM 840 N N . SER A 1 106 ? 8.781 3.562 16.297 1 97.44 106 SER A N 1
ATOM 841 C CA . SER A 1 106 ? 9.656 4.312 15.406 1 97.44 106 SER A CA 1
ATOM 842 C C . SER A 1 106 ? 9.305 4.055 13.945 1 97.44 106 SER A C 1
ATOM 844 O O . SER A 1 106 ? 8.859 2.959 13.594 1 97.44 106 SER A O 1
ATOM 846 N N . ILE A 1 107 ? 9.438 5.074 13.188 1 98.44 107 ILE A N 1
ATOM 847 C CA . ILE A 1 107 ? 9.305 4.941 11.742 1 98.44 107 ILE A CA 1
ATOM 848 C C . ILE A 1 107 ? 10.625 5.316 11.062 1 98.44 107 ILE A C 1
ATOM 850 O O . ILE A 1 107 ? 11.461 6 11.656 1 98.44 107 ILE A O 1
ATOM 854 N N . GLU A 1 108 ? 10.781 4.801 9.914 1 98.88 108 GLU A N 1
ATOM 855 C CA . GLU A 1 108 ? 12.031 4.984 9.188 1 98.88 108 GLU A CA 1
ATOM 856 C C . GLU A 1 108 ? 11.773 5.355 7.73 1 98.88 108 GLU A C 1
ATOM 858 O O . GLU A 1 108 ? 10.727 5.031 7.18 1 98.88 108 GLU A O 1
ATOM 863 N N . ILE A 1 109 ? 12.711 6.059 7.156 1 98.88 109 ILE A N 1
ATOM 864 C CA . ILE A 1 109 ? 12.781 6.391 5.734 1 98.88 109 ILE A CA 1
ATOM 865 C C . ILE A 1 109 ? 14.203 6.152 5.219 1 98.88 109 ILE A C 1
ATOM 867 O O . ILE A 1 109 ? 15.172 6.316 5.961 1 98.88 109 ILE A O 1
ATOM 871 N N . HIS A 1 110 ? 14.32 5.613 4 1 98.81 110 HIS A N 1
ATOM 872 C CA . HIS A 1 110 ? 15.664 5.473 3.453 1 98.81 110 HIS A CA 1
ATOM 873 C C . HIS A 1 110 ? 16.359 6.828 3.342 1 98.81 110 HIS A C 1
ATOM 875 O O . HIS A 1 110 ? 15.75 7.812 2.934 1 98.81 110 HIS A O 1
ATOM 881 N N . SER A 1 111 ? 17.625 6.871 3.635 1 98.44 111 SER A N 1
ATOM 882 C CA . SER A 1 111 ? 18.391 8.117 3.611 1 98.44 111 SER A CA 1
ATOM 883 C C . SER A 1 111 ? 18.484 8.68 2.197 1 98.44 111 SER A C 1
ATOM 885 O O . SER A 1 111 ? 18.672 9.883 2.016 1 98.44 111 SER A O 1
ATOM 887 N N . ASP A 1 112 ? 18.312 7.809 1.207 1 98 112 ASP A N 1
ATOM 888 C CA . ASP A 1 112 ? 18.391 8.227 -0.188 1 98 112 ASP A CA 1
ATOM 889 C C . ASP A 1 112 ? 17.016 8.25 -0.844 1 98 112 ASP A C 1
ATOM 891 O O . ASP A 1 112 ? 16.906 8.094 -2.062 1 98 112 ASP A O 1
ATOM 895 N N . ALA A 1 113 ? 15.961 8.406 -0.043 1 98.06 113 ALA A N 1
ATOM 896 C CA . ALA A 1 113 ? 14.578 8.273 -0.479 1 98.06 113 ALA A CA 1
ATOM 897 C C . ALA A 1 113 ? 14.266 9.25 -1.614 1 98.06 113 ALA A C 1
ATOM 899 O O . ALA A 1 113 ? 13.391 8.984 -2.445 1 98.06 113 ALA A O 1
ATOM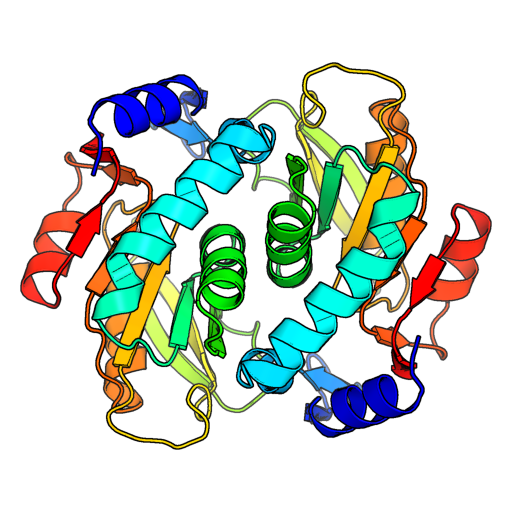 900 N N . PHE A 1 114 ? 14.969 10.359 -1.662 1 98.12 114 PHE A N 1
ATOM 901 C CA . PHE A 1 114 ? 14.695 11.391 -2.656 1 98.12 114 PHE A CA 1
ATOM 902 C C . PHE A 1 114 ? 15.852 11.508 -3.646 1 98.12 114 PHE A C 1
ATOM 904 O O . PHE A 1 114 ? 16.109 12.586 -4.18 1 98.12 114 PHE A O 1
ATOM 911 N N . ARG A 1 115 ? 16.578 10.406 -3.842 1 95.19 115 ARG A N 1
ATOM 912 C CA . ARG A 1 115 ? 17.625 10.227 -4.848 1 95.19 115 ARG A CA 1
ATOM 913 C C . ARG A 1 115 ? 18.75 11.234 -4.648 1 95.19 115 ARG A C 1
ATOM 915 O O . ARG A 1 115 ? 19.359 11.695 -5.617 1 95.19 115 ARG A O 1
ATOM 922 N N . GLY A 1 116 ? 18.828 11.742 -3.389 1 92.44 116 GLY A N 1
ATOM 923 C CA . GLY A 1 116 ? 19.906 12.664 -3.057 1 92.44 116 GLY A CA 1
ATOM 924 C C . GLY A 1 116 ? 19.609 14.094 -3.467 1 92.44 116 GLY A C 1
ATOM 925 O O . GLY A 1 116 ? 20.469 14.977 -3.316 1 92.44 116 GLY A O 1
ATOM 926 N N . VAL A 1 117 ? 18.484 14.305 -3.963 1 94.44 117 VAL A N 1
ATOM 927 C CA . VAL A 1 117 ? 18.125 15.656 -4.395 1 94.44 117 VAL A CA 1
ATOM 928 C C . VAL A 1 117 ? 17.562 16.438 -3.215 1 94.44 117 VAL A C 1
ATOM 930 O O . VAL A 1 117 ? 16.672 15.953 -2.506 1 94.44 117 VAL A O 1
ATOM 933 N N . LYS A 1 118 ? 18.078 17.625 -2.959 1 95.94 118 LYS A N 1
ATOM 934 C CA . LYS A 1 118 ? 17.609 18.5 -1.895 1 95.94 118 LYS A CA 1
ATOM 935 C C . LYS A 1 118 ? 16.516 19.438 -2.4 1 95.94 118 LYS A C 1
ATOM 937 O O . LYS A 1 118 ? 16.406 19.688 -3.604 1 95.94 118 LYS A O 1
ATOM 942 N N . GLY A 1 119 ? 15.688 19.797 -1.495 1 97.75 119 GLY A N 1
ATOM 943 C CA . GLY A 1 119 ? 14.688 20.812 -1.805 1 97.75 119 GLY A CA 1
ATOM 944 C C . GLY A 1 119 ? 13.523 20.266 -2.611 1 97.75 119 GLY A C 1
ATOM 945 O O . GLY A 1 119 ? 12.703 21.031 -3.119 1 97.75 119 GLY A O 1
ATOM 946 N N . VAL A 1 120 ? 13.492 18.969 -2.805 1 98.31 120 VAL A N 1
ATOM 947 C CA . VAL A 1 120 ? 12.383 18.391 -3.553 1 98.31 120 VAL A CA 1
ATOM 948 C C . VAL A 1 120 ? 11.07 18.641 -2.812 1 98.31 120 VAL A C 1
ATOM 950 O O . VAL A 1 120 ? 11.047 18.688 -1.581 1 98.31 120 VAL A O 1
ATOM 953 N N . LYS A 1 121 ? 10.016 18.828 -3.592 1 98.75 121 LYS A N 1
ATOM 954 C CA . LYS A 1 121 ? 8.672 19.031 -3.061 1 98.75 121 LYS A CA 1
ATOM 955 C C . LYS A 1 121 ? 7.941 17.688 -2.916 1 98.75 121 LYS A C 1
ATOM 957 O O . LYS A 1 121 ? 7.828 16.938 -3.879 1 98.75 121 LYS A O 1
ATOM 962 N N . VAL A 1 122 ? 7.402 17.484 -1.678 1 98.88 122 VAL A N 1
ATOM 963 C CA . VAL A 1 122 ? 6.742 16.203 -1.462 1 98.88 122 VAL A CA 1
ATOM 964 C C . VAL A 1 122 ? 5.383 16.422 -0.805 1 98.88 122 VAL A C 1
ATOM 966 O O . VAL A 1 122 ? 5.145 17.469 -0.19 1 98.88 122 VAL A O 1
ATOM 969 N N . VAL A 1 123 ? 4.465 15.57 -1.043 1 98.94 123 VAL A N 1
ATOM 970 C CA . VAL A 1 123 ? 3.215 15.453 -0.298 1 98.94 123 VAL A CA 1
ATOM 971 C C . VAL A 1 123 ? 3.248 14.195 0.575 1 98.94 123 VAL A C 1
ATOM 973 O O . VAL A 1 123 ? 3.59 13.109 0.099 1 98.94 123 VAL A O 1
ATOM 976 N N . LEU A 1 124 ? 3.041 14.375 1.87 1 98.94 124 LEU A N 1
ATOM 977 C CA . LEU A 1 124 ? 2.885 13.266 2.801 1 98.94 124 LEU A CA 1
ATOM 978 C C . LEU A 1 124 ? 1.443 12.766 2.816 1 98.94 124 LEU A C 1
ATOM 980 O O . LEU A 1 124 ? 0.508 13.562 2.932 1 98.94 124 LEU A O 1
ATOM 984 N N . ILE A 1 125 ? 1.264 11.445 2.723 1 98.94 125 ILE A N 1
ATOM 985 C CA . ILE A 1 125 ? -0.115 10.977 2.617 1 98.94 125 ILE A CA 1
ATOM 986 C C . ILE A 1 125 ? -0.319 9.766 3.523 1 98.94 125 ILE A C 1
ATOM 988 O O . ILE A 1 125 ? 0.562 8.914 3.633 1 98.94 125 ILE A O 1
ATOM 992 N N . ASP A 1 126 ? -1.42 9.672 4.172 1 98.75 126 ASP A N 1
ATOM 993 C CA . ASP A 1 126 ? -1.942 8.531 4.926 1 98.75 126 ASP A CA 1
ATOM 994 C C . ASP A 1 126 ? -3.469 8.5 4.879 1 98.75 126 ASP A C 1
ATOM 996 O O . ASP A 1 126 ? -4.102 9.438 4.398 1 98.75 126 ASP A O 1
ATOM 1000 N N . ASP A 1 127 ? -4.047 7.383 5.328 1 98.38 127 ASP A N 1
ATOM 1001 C CA . ASP A 1 127 ? -5.496 7.266 5.223 1 98.38 127 ASP A CA 1
ATOM 1002 C C . ASP A 1 127 ? -6.191 8.016 6.355 1 98.38 127 ASP A C 1
ATOM 1004 O O . ASP A 1 127 ? -7.258 8.602 6.156 1 98.38 127 ASP A O 1
ATOM 1008 N N . LEU A 1 128 ? -5.578 7.988 7.543 1 97.81 128 LEU A N 1
ATOM 1009 C CA . LEU A 1 128 ? -6.297 8.516 8.703 1 97.81 128 LEU A CA 1
ATOM 1010 C C . LEU A 1 128 ? -5.348 9.242 9.648 1 97.81 128 LEU A C 1
ATOM 1012 O O . LEU A 1 128 ? -4.254 8.75 9.93 1 97.81 128 LEU A O 1
ATOM 1016 N N . LEU A 1 129 ? -5.75 10.453 10.062 1 97.31 129 LEU A N 1
ATOM 1017 C CA . LEU A 1 129 ? -5.039 11.258 11.047 1 97.31 129 LEU A CA 1
ATOM 1018 C C . LEU A 1 129 ? -5.766 11.242 12.391 1 97.31 129 LEU A C 1
ATOM 1020 O O . LEU A 1 129 ? -6.879 11.766 12.5 1 97.31 129 LEU A O 1
ATOM 1024 N N . ALA A 1 130 ? -5.141 10.648 13.336 1 94.31 130 ALA A N 1
ATOM 1025 C CA . ALA A 1 130 ? -5.699 10.625 14.68 1 94.31 130 ALA A CA 1
ATOM 1026 C C . ALA A 1 130 ? -4.941 11.578 15.602 1 94.31 130 ALA A C 1
ATOM 1028 O O . ALA A 1 130 ? -5.219 12.781 15.633 1 94.31 130 ALA A O 1
ATOM 1029 N N . THR A 1 131 ? -3.941 11.109 16.328 1 93.56 131 THR A N 1
ATOM 1030 C CA . THR A 1 131 ? -3.191 11.945 17.25 1 93.56 131 THR A CA 1
ATOM 1031 C C . THR A 1 131 ? -2.061 12.672 16.531 1 93.56 131 THR A C 1
ATOM 1033 O O . THR A 1 131 ? -1.532 13.664 17.047 1 93.56 131 THR A O 1
ATOM 1036 N N . GLY A 1 132 ? -1.646 12.117 15.43 1 95.69 132 GLY A N 1
ATOM 1037 C CA . GLY A 1 132 ? -0.679 12.805 14.586 1 95.69 132 GLY A CA 1
ATOM 1038 C C . GLY A 1 132 ? 0.751 12.367 14.836 1 95.69 132 GLY A C 1
ATOM 1039 O O . GLY A 1 132 ? 1.677 12.836 14.172 1 95.69 132 GLY A O 1
ATOM 1040 N N . GLY A 1 133 ? 0.97 11.438 15.766 1 95.38 133 GLY A N 1
ATOM 1041 C CA . GLY A 1 133 ? 2.312 11.016 16.125 1 95.38 133 GLY A CA 1
ATOM 1042 C C . GLY A 1 133 ? 3.129 10.516 14.953 1 95.38 133 GLY A C 1
ATOM 1043 O O . GLY A 1 133 ? 4.242 10.992 14.719 1 95.38 133 GLY A O 1
ATOM 1044 N N . THR A 1 134 ? 2.578 9.57 14.172 1 97.19 134 THR A N 1
ATOM 1045 C CA . THR A 1 134 ? 3.277 9 13.031 1 97.19 134 THR A CA 1
ATOM 1046 C C . THR A 1 134 ? 3.537 10.062 11.969 1 97.19 134 THR A C 1
ATOM 1048 O O . THR A 1 134 ? 4.637 10.141 11.406 1 97.19 134 THR A O 1
ATOM 1051 N N . ALA A 1 135 ? 2.555 10.883 11.719 1 98.38 135 ALA A N 1
ATOM 1052 C CA . ALA A 1 135 ? 2.674 11.922 10.695 1 98.38 135 ALA A CA 1
ATOM 1053 C C . ALA A 1 135 ? 3.744 12.938 11.07 1 98.38 135 ALA A C 1
ATOM 1055 O O . ALA A 1 135 ? 4.562 13.328 10.234 1 98.38 135 ALA A O 1
ATOM 1056 N N . LEU A 1 136 ? 3.729 13.336 12.297 1 98.25 136 LEU A N 1
ATOM 1057 C CA . LEU A 1 136 ? 4.719 14.305 12.758 1 98.25 136 LEU A CA 1
ATOM 1058 C C . LEU A 1 136 ? 6.125 13.727 12.672 1 98.25 136 LEU A C 1
ATOM 1060 O O . LEU A 1 136 ? 7.062 14.406 12.258 1 98.25 136 LEU A O 1
ATOM 1064 N N . ALA A 1 137 ? 6.262 12.477 13.094 1 98.56 137 ALA A N 1
ATOM 1065 C CA . ALA A 1 137 ? 7.547 11.789 12.969 1 98.56 137 ALA A CA 1
ATOM 1066 C C . ALA A 1 137 ? 7.996 11.727 11.516 1 98.56 137 ALA A C 1
ATOM 1068 O O . ALA A 1 137 ? 9.18 11.906 11.211 1 98.56 137 ALA A O 1
ATOM 1069 N N . SER A 1 138 ? 7.062 11.5 10.617 1 98.81 138 SER A N 1
ATOM 1070 C CA . SER A 1 138 ? 7.363 11.453 9.188 1 98.81 138 SER A CA 1
ATOM 1071 C C . SER A 1 138 ? 7.832 12.812 8.68 1 98.81 138 SER A C 1
ATOM 1073 O O . SER A 1 138 ? 8.758 12.891 7.867 1 98.81 138 SER A O 1
ATOM 1075 N N . LEU A 1 139 ? 7.215 13.867 9.117 1 98.81 139 LEU A N 1
ATOM 1076 C CA . LEU A 1 139 ? 7.613 15.211 8.727 1 98.81 139 LEU A CA 1
ATOM 1077 C C . LEU A 1 139 ? 9.055 15.5 9.148 1 98.81 139 LEU A C 1
ATOM 1079 O O . LEU A 1 139 ? 9.812 16.109 8.391 1 98.81 139 LEU A O 1
ATOM 1083 N N . GLU A 1 140 ? 9.375 15.008 10.336 1 98.69 140 GLU A N 1
ATOM 1084 C CA . GLU A 1 140 ? 10.742 15.188 10.828 1 98.69 140 GLU A CA 1
ATOM 1085 C C . GLU A 1 140 ? 11.75 14.484 9.922 1 98.69 140 GLU A C 1
ATOM 1087 O O . GLU A 1 140 ? 12.82 15.023 9.641 1 98.69 140 GLU A O 1
ATOM 1092 N N . LEU A 1 141 ? 11.438 13.312 9.516 1 98.81 141 LEU A N 1
ATOM 1093 C CA . LEU A 1 141 ? 12.312 12.547 8.633 1 98.81 141 LEU A CA 1
ATOM 1094 C C . LEU A 1 141 ? 12.461 13.242 7.281 1 98.81 141 LEU A C 1
ATOM 1096 O O . LEU A 1 141 ? 13.57 13.32 6.738 1 98.81 141 LEU A O 1
ATOM 1100 N N . ILE A 1 142 ? 11.32 13.734 6.727 1 98.81 142 ILE A N 1
ATOM 1101 C CA . ILE A 1 142 ? 11.328 14.453 5.453 1 98.81 142 ILE A CA 1
ATOM 1102 C C . ILE A 1 142 ? 12.219 15.688 5.566 1 98.81 142 ILE A C 1
ATOM 1104 O O . ILE A 1 142 ? 13.031 15.953 4.68 1 98.81 142 ILE A O 1
ATOM 1108 N N . LYS A 1 143 ? 12.086 16.375 6.672 1 98.56 143 LYS A N 1
ATOM 1109 C CA . LYS A 1 143 ? 12.898 17.562 6.934 1 98.56 143 LYS A CA 1
ATOM 1110 C C . LYS A 1 143 ? 14.375 17.203 7.051 1 98.56 143 LYS A C 1
ATOM 1112 O O . LYS A 1 143 ? 15.234 17.906 6.523 1 98.56 143 LYS A O 1
ATOM 1117 N N . ALA A 1 144 ? 14.664 16.141 7.73 1 98.44 144 ALA A N 1
ATOM 1118 C CA . ALA A 1 144 ? 16.047 15.695 7.926 1 98.44 144 ALA A CA 1
ATOM 1119 C C . ALA A 1 144 ? 16.719 15.391 6.59 1 98.44 144 ALA A C 1
ATOM 1121 O O . ALA A 1 144 ? 17.922 15.562 6.445 1 98.44 144 ALA A O 1
ATOM 1122 N N . LEU A 1 145 ? 15.922 14.992 5.621 1 98.44 145 LEU A N 1
ATOM 1123 C CA . LEU A 1 145 ? 16.453 14.695 4.293 1 98.44 145 LEU A CA 1
ATOM 1124 C C . LEU A 1 145 ? 16.453 15.945 3.42 1 98.44 145 LEU A C 1
ATOM 1126 O O . LEU A 1 145 ? 16.719 15.875 2.221 1 98.44 145 LEU A O 1
ATOM 1130 N N . GLN A 1 146 ? 16.031 17.031 4.012 1 98.31 146 GLN A N 1
ATOM 1131 C CA . GLN A 1 146 ? 16.047 18.344 3.379 1 98.31 146 GLN A CA 1
ATOM 1132 C C . GLN A 1 146 ? 15.039 18.422 2.225 1 98.31 146 GLN A C 1
ATOM 1134 O O . GLN A 1 146 ? 15.297 19.078 1.213 1 98.31 146 GLN A O 1
ATOM 1139 N N . ALA A 1 147 ? 14.016 17.656 2.309 1 98.62 147 ALA A N 1
ATOM 1140 C CA . ALA A 1 147 ? 12.875 17.781 1.407 1 98.62 147 ALA A CA 1
ATOM 1141 C C . ALA A 1 147 ? 11.836 18.75 1.978 1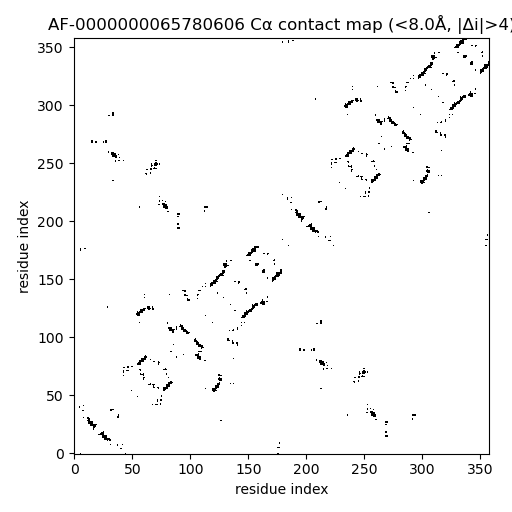 98.62 147 ALA A C 1
ATOM 1143 O O . ALA A 1 147 ? 11.82 19.016 3.182 1 98.62 147 ALA A O 1
ATOM 1144 N N . GLU A 1 148 ? 11.047 19.281 1.111 1 98.5 148 GLU A N 1
ATOM 1145 C CA . GLU A 1 148 ? 9.984 20.203 1.504 1 98.5 148 GLU A CA 1
ATOM 1146 C C . GLU A 1 148 ? 8.609 19.531 1.42 1 98.5 148 GLU A C 1
ATOM 1148 O O . GLU A 1 148 ? 8.102 19.281 0.324 1 98.5 148 GLU A O 1
ATOM 1153 N N . CYS A 1 149 ? 8.055 19.266 2.537 1 98.81 149 CYS A N 1
ATOM 1154 C CA . CYS A 1 149 ? 6.668 18.797 2.533 1 98.81 149 CYS A CA 1
ATOM 1155 C C . CYS A 1 149 ? 5.711 19.969 2.289 1 98.81 149 CYS A C 1
ATOM 1157 O O . CYS A 1 149 ? 5.52 20.812 3.164 1 98.81 149 CYS A O 1
ATOM 1159 N N . ILE A 1 150 ? 5.105 19.953 1.127 1 98.75 150 ILE A N 1
ATOM 1160 C CA . ILE A 1 150 ? 4.281 21.094 0.785 1 98.75 150 ILE A CA 1
ATOM 1161 C C . ILE A 1 150 ? 2.883 20.922 1.375 1 98.75 150 ILE A C 1
ATOM 1163 O O . ILE A 1 150 ? 2.145 21.906 1.536 1 98.75 150 ILE A O 1
ATOM 1167 N N . GLU A 1 151 ? 2.496 19.719 1.649 1 98.88 151 GLU A N 1
ATOM 1168 C CA . GLU A 1 151 ? 1.208 19.453 2.283 1 98.88 151 GLU A CA 1
ATOM 1169 C C . GLU A 1 151 ? 1.153 18.031 2.832 1 98.88 151 GLU A C 1
ATOM 1171 O O . GLU A 1 151 ? 1.717 17.109 2.238 1 98.88 151 GLU A O 1
ATOM 1176 N N . ALA A 1 152 ? 0.575 17.844 3.945 1 98.88 152 ALA A N 1
ATOM 1177 C CA . ALA A 1 152 ? 0.183 16.547 4.473 1 98.88 152 ALA A CA 1
ATOM 1178 C C . ALA A 1 152 ? -1.284 16.25 4.176 1 98.88 152 ALA A C 1
ATOM 1180 O O . ALA A 1 152 ? -2.166 17.031 4.531 1 98.88 152 ALA A O 1
ATOM 1181 N N . CYS A 1 153 ? -1.479 15.148 3.531 1 98.81 153 CYS A N 1
ATOM 1182 C CA . CYS A 1 153 ? -2.795 14.82 2.996 1 98.81 153 CYS A CA 1
ATOM 1183 C C . CYS A 1 153 ? -3.346 13.555 3.65 1 98.81 153 CYS A C 1
ATOM 1185 O O . CYS A 1 153 ? -2.652 12.547 3.734 1 98.81 153 CYS A O 1
ATOM 1187 N N . PHE A 1 154 ? -4.57 13.617 4.09 1 98.75 154 PHE A N 1
ATOM 1188 C CA . PHE A 1 154 ? -5.258 12.484 4.691 1 98.75 154 PHE A CA 1
ATOM 1189 C C . PHE A 1 154 ? -6.656 12.32 4.109 1 98.75 154 PHE A C 1
ATOM 1191 O O . PHE A 1 154 ? -7.328 13.305 3.816 1 98.75 154 PHE A O 1
ATOM 1198 N N . LEU A 1 155 ? -7.047 11.047 3.943 1 98.5 155 LEU A N 1
ATOM 1199 C CA . LEU A 1 155 ? -8.438 10.82 3.561 1 98.5 155 LEU A CA 1
ATOM 1200 C C . LEU A 1 155 ? -9.383 11.234 4.68 1 98.5 155 LEU A C 1
ATOM 1202 O O . LEU A 1 155 ? -10.367 11.945 4.434 1 98.5 155 LEU A O 1
ATOM 1206 N N . ILE A 1 156 ? -9.016 10.82 5.914 1 98.25 156 ILE A N 1
ATOM 1207 C CA . ILE A 1 156 ? -9.867 11.094 7.066 1 98.25 156 ILE A CA 1
ATOM 1208 C C . ILE A 1 156 ? -9.055 11.797 8.156 1 98.25 156 ILE A C 1
ATOM 1210 O O . ILE A 1 156 ? -7.961 11.352 8.5 1 98.25 156 ILE A O 1
ATOM 1214 N N . GLY A 1 157 ? -9.531 12.883 8.625 1 97.81 157 GLY A N 1
ATOM 1215 C CA . GLY A 1 157 ? -9.047 13.516 9.844 1 97.81 157 GLY A CA 1
ATOM 1216 C C . GLY A 1 157 ? -10.031 13.43 10.992 1 97.81 157 GLY A C 1
ATOM 1217 O O . GLY A 1 157 ? -11.188 13.836 10.867 1 97.81 157 GLY A O 1
ATOM 1218 N N . LEU A 1 158 ? -9.594 12.852 12.125 1 96.06 158 LEU A N 1
ATOM 1219 C CA . LEU A 1 158 ? -10.453 12.781 13.305 1 96.06 158 LEU A CA 1
ATOM 1220 C C . LEU A 1 158 ? -10.391 14.078 14.094 1 96.06 158 LEU A C 1
ATOM 1222 O O . LEU A 1 158 ? -9.398 14.352 14.773 1 96.06 158 LEU A O 1
ATOM 1226 N N . LYS A 1 159 ? -11.414 14.852 14.164 1 94.06 159 LYS A N 1
ATOM 1227 C CA . LYS A 1 159 ? -11.461 16.203 14.703 1 94.06 159 LYS A CA 1
ATOM 1228 C C . LYS A 1 159 ? -11.328 16.203 16.219 1 94.06 159 LYS A C 1
ATOM 1230 O O . LYS A 1 159 ? -10.898 17.188 16.812 1 94.06 159 LYS A O 1
ATOM 1235 N N . GLU A 1 160 ? -11.703 15.148 16.828 1 91.94 160 GLU A N 1
ATOM 1236 C CA . GLU A 1 160 ? -11.711 15.086 18.297 1 91.94 160 GLU A CA 1
ATOM 1237 C C . GLU A 1 160 ? -10.312 14.844 18.844 1 91.94 160 GLU A C 1
ATOM 1239 O O . GLU A 1 160 ? -10.086 14.984 20.047 1 91.94 160 GLU A O 1
ATOM 1244 N N . LEU A 1 161 ? -9.469 14.531 18 1 90.75 161 LEU A N 1
ATOM 1245 C CA . LEU A 1 161 ? -8.094 14.289 18.406 1 90.75 161 LEU A CA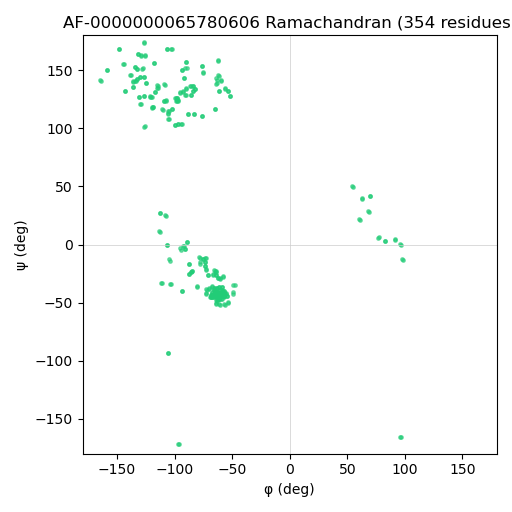 1
ATOM 1246 C C . LEU A 1 161 ? -7.184 15.43 17.969 1 90.75 161 LEU A C 1
ATOM 1248 O O . LEU A 1 161 ? -7.57 16.25 17.125 1 90.75 161 LEU A O 1
ATOM 1252 N N . LEU A 1 162 ? -6.008 15.516 18.406 1 92.06 162 LEU A N 1
ATOM 1253 C CA . LEU A 1 162 ? -5.184 16.719 18.312 1 92.06 162 LEU A CA 1
ATOM 1254 C C . LEU A 1 162 ? -4.336 16.688 17.047 1 92.06 162 LEU A C 1
ATOM 1256 O O . LEU A 1 162 ? -3.619 17.656 16.766 1 92.06 162 LEU A O 1
ATOM 1260 N N . GLY A 1 163 ? -4.41 15.68 16.281 1 95.12 163 GLY A N 1
ATOM 1261 C CA . GLY A 1 163 ? -3.521 15.492 15.141 1 95.12 163 GLY A CA 1
ATOM 1262 C C . GLY A 1 163 ? -3.598 16.625 14.133 1 95.12 163 GLY A C 1
ATOM 1263 O O . GLY A 1 163 ? -2.57 17.125 13.68 1 95.12 163 GLY A O 1
ATOM 1264 N N . ILE A 1 164 ? -4.766 17.031 13.766 1 96.94 164 ILE A N 1
ATOM 1265 C CA . ILE A 1 164 ? -4.957 18.062 12.758 1 96.94 164 ILE A CA 1
ATOM 1266 C C . ILE A 1 164 ? -4.312 19.375 13.234 1 96.94 164 ILE A C 1
ATOM 1268 O O . ILE A 1 164 ? -3.543 19.984 12.492 1 96.94 164 ILE A O 1
ATOM 1272 N N . GLN A 1 165 ? -4.574 19.719 14.453 1 96.94 165 GLN A N 1
ATOM 1273 C CA . GLN A 1 165 ? -4.035 20.953 15.016 1 96.94 165 GLN A CA 1
ATOM 1274 C C . GLN A 1 165 ? -2.512 20.906 15.07 1 96.94 165 GLN A C 1
ATOM 1276 O O . GLN A 1 165 ? -1.847 21.875 14.68 1 96.94 165 GLN A O 1
ATOM 1281 N N . LEU A 1 166 ? -2.021 19.828 15.547 1 96.75 166 LEU A N 1
ATOM 1282 C CA . LEU A 1 166 ? -0.578 19.703 15.711 1 96.75 166 LEU A CA 1
ATOM 1283 C C . LEU A 1 166 ? 0.129 19.75 14.359 1 96.75 166 LEU A C 1
ATOM 1285 O O . LEU A 1 166 ? 1.181 20.375 14.234 1 96.75 166 LEU A O 1
ATOM 1289 N N . LEU A 1 167 ? -0.42 19.125 13.359 1 97.94 167 LEU A N 1
ATOM 1290 C CA . LEU A 1 167 ? 0.2 19.094 12.039 1 97.94 167 LEU A CA 1
ATOM 1291 C C . LEU A 1 167 ? 0.132 20.469 11.375 1 97.94 167 LEU A C 1
ATOM 1293 O O . LEU A 1 167 ? 1.082 20.891 10.711 1 97.94 167 LEU A O 1
ATOM 1297 N N . GLU A 1 168 ? -0.953 21.125 11.578 1 97.69 168 GLU A N 1
ATOM 1298 C CA . GLU A 1 168 ? -1.164 22.422 10.938 1 97.69 168 GLU A CA 1
ATOM 1299 C C . GLU A 1 168 ? -0.145 23.438 11.422 1 97.69 168 GLU A C 1
ATOM 1301 O O . GLU A 1 168 ? 0.165 24.406 10.711 1 97.69 168 GLU A O 1
ATOM 1306 N N . GLU A 1 169 ? 0.365 23.156 12.578 1 97.81 169 GLU A N 1
ATOM 1307 C CA . GLU A 1 169 ? 1.409 24.031 13.102 1 97.81 169 GLU A CA 1
ATOM 1308 C C . GLU A 1 169 ? 2.727 23.828 12.359 1 97.81 169 GLU A C 1
ATOM 1310 O O . GLU A 1 169 ? 3.619 24.672 12.422 1 97.81 169 GLU A O 1
ATOM 1315 N N . GLN A 1 170 ? 2.846 22.75 11.695 1 97.88 170 GLN A N 1
ATOM 1316 C CA . GLN A 1 170 ? 4.125 22.359 11.109 1 97.88 170 GLN A CA 1
ATOM 1317 C C . GLN A 1 170 ? 4.07 22.422 9.586 1 97.88 170 GLN A C 1
ATOM 1319 O O . GLN A 1 170 ? 5.078 22.703 8.93 1 97.88 170 GLN A O 1
ATOM 1324 N N . VAL A 1 171 ? 2.918 22.141 9.047 1 98.62 171 VAL A N 1
ATOM 1325 C CA . VAL A 1 171 ? 2.785 22.016 7.602 1 98.62 171 VAL A CA 1
ATOM 1326 C C . VAL A 1 171 ? 1.325 22.203 7.195 1 98.62 171 VAL A C 1
ATOM 1328 O O . VAL A 1 171 ? 0.418 21.969 7.996 1 98.62 171 VAL A O 1
ATOM 1331 N N . LYS A 1 172 ? 1.069 22.734 5.945 1 98.56 172 LYS A N 1
ATOM 1332 C CA . LYS A 1 172 ? -0.291 22.719 5.414 1 98.56 172 LYS A CA 1
ATOM 1333 C C . LYS A 1 172 ? -0.883 21.312 5.477 1 98.56 172 LYS A C 1
ATOM 1335 O O . LYS A 1 172 ? -0.231 20.344 5.09 1 98.56 172 LYS A O 1
ATOM 1340 N N . THR A 1 173 ? -2.051 21.219 6.066 1 98.56 173 THR A N 1
ATOM 1341 C CA . THR A 1 173 ? -2.686 19.922 6.27 1 98.56 173 THR A CA 1
ATOM 1342 C C . THR A 1 173 ? -4.047 19.875 5.586 1 98.56 173 THR A C 1
ATOM 1344 O O . THR A 1 173 ? -4.859 20.781 5.742 1 98.56 173 THR A O 1
ATOM 1347 N N . PHE A 1 174 ? -4.246 18.844 4.766 1 98.38 174 PHE A N 1
ATOM 1348 C CA . PHE A 1 174 ? -5.5 18.641 4.047 1 98.38 174 PHE A CA 1
ATOM 1349 C C . PHE A 1 174 ? -6.141 17.312 4.422 1 98.38 174 PHE A C 1
ATOM 1351 O O . PHE A 1 174 ? -5.551 16.25 4.211 1 98.38 174 PHE A O 1
ATOM 1358 N N . CYS A 1 175 ? -7.281 17.344 4.977 1 97.81 175 CYS A N 1
ATOM 1359 C CA . CYS A 1 175 ? -8.125 16.172 5.227 1 97.81 175 CYS A CA 1
ATOM 1360 C C . CYS A 1 175 ? -9.359 16.188 4.332 1 97.81 175 CYS A C 1
ATOM 1362 O O . CYS A 1 175 ? -10.195 17.094 4.438 1 97.81 175 CYS A O 1
ATOM 1364 N N . LEU A 1 176 ? -9.461 15.227 3.473 1 97.44 176 LEU A N 1
ATOM 1365 C CA . LEU A 1 176 ? -10.586 15.18 2.543 1 97.4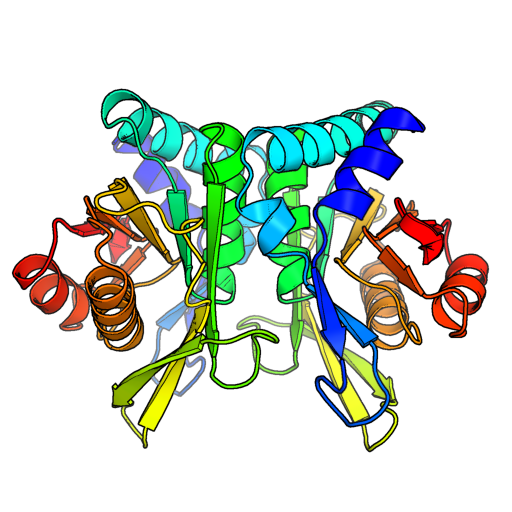4 176 LEU A CA 1
ATOM 1366 C C . LEU A 1 176 ? -11.914 15.086 3.295 1 97.44 176 LEU A C 1
ATOM 1368 O O . LEU A 1 176 ? -12.891 15.727 2.91 1 97.44 176 LEU A O 1
ATOM 1372 N N . LEU A 1 177 ? -11.922 14.219 4.312 1 96.88 177 LEU A N 1
ATOM 1373 C CA . LEU A 1 177 ? -13.07 14.047 5.199 1 96.88 177 LEU A CA 1
ATOM 1374 C C . LEU A 1 177 ? -12.695 14.375 6.641 1 96.88 177 LEU A C 1
ATOM 1376 O O . LEU A 1 177 ? -11.656 13.914 7.133 1 96.88 177 LEU A O 1
ATOM 1380 N N . GLU A 1 178 ? -13.406 15.219 7.293 1 94.19 178 GLU A N 1
ATOM 1381 C CA . GLU A 1 178 ? -13.25 15.477 8.719 1 94.19 178 GLU A CA 1
ATOM 1382 C C . GLU A 1 178 ? -14.391 14.859 9.523 1 94.19 178 GLU A C 1
ATOM 1384 O O . GLU A 1 178 ? -15.562 15.172 9.289 1 94.19 178 GLU A O 1
ATOM 1389 N N . CYS A 1 179 ? -14.016 13.953 10.281 1 90.56 179 CYS A N 1
ATOM 1390 C CA . CYS A 1 179 ? -15.008 13.188 11.031 1 90.56 179 CYS A CA 1
ATOM 1391 C C . CYS A 1 179 ? -14.883 13.453 12.523 1 90.56 179 CYS A C 1
ATOM 1393 O O . CYS A 1 179 ? -13.789 13.695 13.031 1 90.56 179 CYS A O 1
ATOM 1395 N N . MET B 1 1 ? 6.211 -9.641 -22.234 1 65.75 1 MET B N 1
ATOM 1396 C CA . MET B 1 1 ? 6.758 -8.406 -21.672 1 65.75 1 MET B CA 1
ATOM 1397 C C . MET B 1 1 ? 8.117 -8.094 -22.281 1 65.75 1 MET B C 1
ATOM 1399 O O . MET B 1 1 ? 8.875 -9.008 -22.625 1 65.75 1 MET B O 1
ATOM 1403 N N . ASN B 1 2 ? 8.305 -6.793 -22.594 1 83.25 2 ASN B N 1
ATOM 1404 C CA . ASN B 1 2 ? 9.445 -6.281 -23.344 1 83.25 2 ASN B CA 1
ATOM 1405 C C . ASN B 1 2 ? 10.75 -6.469 -22.578 1 83.25 2 ASN B C 1
ATOM 1407 O O . ASN B 1 2 ? 10.836 -6.133 -21.391 1 83.25 2 ASN B O 1
ATOM 1411 N N . GLU B 1 3 ? 11.664 -7.277 -23.125 1 89.88 3 GLU B N 1
ATOM 1412 C CA . GLU B 1 3 ? 12.984 -7.559 -22.547 1 89.88 3 GLU B CA 1
ATOM 1413 C C . GLU B 1 3 ? 13.688 -6.273 -22.125 1 89.88 3 GLU B C 1
ATOM 1415 O O . GLU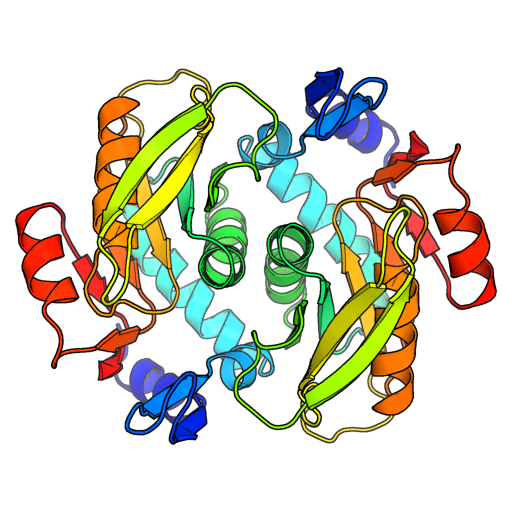 B 1 3 ? 14.383 -6.246 -21.109 1 89.88 3 GLU B O 1
ATOM 1420 N N . THR B 1 4 ? 13.461 -5.289 -22.875 1 92.56 4 THR B N 1
ATOM 1421 C CA . THR B 1 4 ? 14.062 -3.998 -22.562 1 92.56 4 THR B CA 1
ATOM 1422 C C . THR B 1 4 ? 13.539 -3.475 -21.219 1 92.56 4 THR B C 1
ATOM 1424 O O . THR B 1 4 ? 14.312 -2.994 -20.391 1 92.56 4 THR B O 1
ATOM 1427 N N . LEU B 1 5 ? 12.289 -3.617 -21.047 1 95.06 5 LEU B N 1
ATOM 1428 C CA . LEU B 1 5 ? 11.695 -3.184 -19.781 1 95.06 5 LEU B CA 1
ATOM 1429 C C . LEU B 1 5 ? 12.242 -3.996 -18.609 1 95.06 5 LEU B C 1
ATOM 1431 O O . LEU B 1 5 ? 12.609 -3.436 -17.578 1 95.06 5 LEU B O 1
ATOM 1435 N N . LYS B 1 6 ? 12.336 -5.285 -18.781 1 96.06 6 LYS B N 1
ATOM 1436 C CA . LYS B 1 6 ? 12.844 -6.164 -17.734 1 96.06 6 LYS B CA 1
ATOM 1437 C C . LYS B 1 6 ? 14.25 -5.754 -17.297 1 96.06 6 LYS B C 1
ATOM 1439 O O . LYS B 1 6 ? 14.547 -5.707 -16.109 1 96.06 6 LYS B O 1
ATOM 1444 N N . GLN B 1 7 ? 15.008 -5.434 -18.234 1 95.69 7 GLN B N 1
ATOM 1445 C CA . GLN B 1 7 ? 16.391 -5.031 -17.953 1 95.69 7 GLN B CA 1
ATOM 1446 C C . GLN B 1 7 ? 16.422 -3.699 -17.219 1 95.69 7 GLN B C 1
ATOM 1448 O O . GLN B 1 7 ? 17.203 -3.533 -16.266 1 95.69 7 GLN B O 1
ATOM 1453 N N . GLU B 1 8 ? 15.641 -2.777 -17.688 1 96.12 8 GLU B N 1
ATOM 1454 C CA . GLU B 1 8 ? 15.57 -1.481 -17.016 1 96.12 8 GLU B CA 1
ATOM 1455 C C . GLU B 1 8 ? 15.125 -1.632 -15.57 1 96.12 8 GLU B C 1
ATOM 1457 O O . GLU B 1 8 ? 15.68 -0.99 -14.672 1 96.12 8 GLU B O 1
ATOM 1462 N N . LEU B 1 9 ? 14.117 -2.494 -15.359 1 96.75 9 LEU B N 1
ATOM 1463 C CA . LEU B 1 9 ? 13.625 -2.729 -14.008 1 96.75 9 LEU B CA 1
ATOM 1464 C C . LEU B 1 9 ? 14.703 -3.357 -13.133 1 96.75 9 LEU B C 1
ATOM 1466 O O . LEU B 1 9 ? 14.953 -2.9 -12.016 1 96.75 9 LEU B O 1
ATOM 1470 N N . LEU B 1 10 ? 15.328 -4.363 -13.648 1 95.62 10 LEU B N 1
ATOM 1471 C CA . LEU B 1 10 ? 16.359 -5.086 -12.914 1 95.62 10 LEU B CA 1
ATOM 1472 C C . LEU B 1 10 ? 17.5 -4.156 -12.508 1 95.62 10 LEU B C 1
ATOM 1474 O O . LEU B 1 10 ? 18.031 -4.262 -11.398 1 95.62 10 LEU B O 1
ATOM 1478 N N . GLN B 1 11 ? 17.812 -3.209 -13.375 1 95.56 11 GLN B N 1
ATOM 1479 C CA . GLN B 1 11 ? 18.922 -2.295 -13.148 1 95.56 11 GLN B CA 1
ATOM 1480 C C . GLN B 1 11 ? 18.594 -1.272 -12.07 1 95.56 11 GLN B C 1
ATOM 1482 O O . GLN B 1 11 ? 19.484 -0.614 -11.531 1 95.56 11 GLN B O 1
ATOM 1487 N N . ASN B 1 12 ? 17.344 -1.164 -11.758 1 96.19 12 ASN B N 1
ATOM 1488 C CA . ASN B 1 12 ? 16.938 -0.137 -10.805 1 96.19 12 ASN B CA 1
ATOM 1489 C C . ASN B 1 12 ? 16.422 -0.75 -9.508 1 96.19 12 ASN B C 1
ATOM 1491 O O . ASN B 1 12 ? 15.797 -0.064 -8.695 1 96.19 12 ASN B O 1
ATOM 1495 N N . ILE B 1 13 ? 16.625 -1.996 -9.328 1 97.12 13 ILE B N 1
ATOM 1496 C CA . ILE B 1 13 ? 16.359 -2.68 -8.062 1 97.12 13 ILE B CA 1
ATOM 1497 C C . ILE B 1 13 ? 17.672 -2.832 -7.285 1 97.12 13 ILE B C 1
ATOM 1499 O O . ILE B 1 13 ? 18.656 -3.365 -7.805 1 97.12 13 ILE B O 1
ATOM 1503 N N . ARG B 1 14 ? 17.703 -2.342 -6.102 1 97.38 14 ARG B N 1
ATOM 1504 C CA . ARG B 1 14 ? 18.891 -2.4 -5.25 1 97.38 14 ARG B CA 1
ATOM 1505 C C . ARG B 1 14 ? 18.984 -3.752 -4.551 1 97.38 14 ARG B C 1
ATOM 1507 O O . ARG B 1 14 ? 18 -4.285 -4.062 1 97.38 14 ARG B O 1
ATOM 1514 N N . GLU B 1 15 ? 20.109 -4.312 -4.562 1 97.19 15 GLU B N 1
ATOM 1515 C CA . GLU B 1 15 ? 20.391 -5.527 -3.805 1 97.19 15 GLU B CA 1
ATOM 1516 C C . GLU B 1 15 ? 21.078 -5.207 -2.482 1 97.19 15 GLU B C 1
ATOM 1518 O O . GLU B 1 15 ? 22.062 -4.461 -2.449 1 97.19 15 GLU B O 1
ATOM 1523 N N . VAL B 1 16 ? 20.562 -5.664 -1.436 1 97.75 16 VAL B N 1
ATOM 1524 C CA . VAL B 1 16 ? 21.109 -5.434 -0.102 1 97.75 16 VAL B CA 1
ATOM 1525 C C . VAL B 1 16 ? 21.484 -6.766 0.544 1 97.75 16 VAL B C 1
ATOM 1527 O O . VAL B 1 16 ? 20.609 -7.613 0.778 1 97.75 16 VAL B O 1
ATOM 1530 N N . LYS B 1 17 ? 22.688 -6.969 0.859 1 96.62 17 LYS B N 1
ATOM 1531 C CA . LYS B 1 17 ? 23.172 -8.211 1.45 1 96.62 17 LYS B CA 1
ATOM 1532 C C . LYS B 1 17 ? 22.781 -8.305 2.924 1 96.62 17 LYS B C 1
ATOM 1534 O O . LYS B 1 17 ? 22.688 -7.289 3.613 1 96.62 17 LYS B O 1
ATOM 1539 N N . ASP B 1 18 ? 22.547 -9.539 3.41 1 95.88 18 ASP B N 1
ATOM 1540 C CA . ASP B 1 18 ? 22.406 -9.883 4.824 1 95.88 18 ASP B CA 1
ATOM 1541 C C . ASP B 1 18 ? 21.203 -9.172 5.441 1 95.88 18 ASP B C 1
ATOM 1543 O O . ASP B 1 18 ? 21.281 -8.648 6.555 1 95.88 18 ASP B O 1
ATOM 1547 N N . TYR B 1 19 ? 20.094 -9.094 4.703 1 94.69 19 TYR B N 1
ATOM 1548 C CA . TYR B 1 19 ? 18.812 -8.539 5.156 1 94.69 19 TYR B CA 1
ATOM 1549 C C . TYR B 1 19 ? 17.656 -9.422 4.723 1 94.69 19 TYR B C 1
ATOM 1551 O O . TYR B 1 19 ? 17.578 -9.844 3.566 1 94.69 19 TYR B O 1
ATOM 1559 N N . PRO B 1 20 ? 16.797 -9.641 5.598 1 90.62 20 PRO B N 1
ATOM 1560 C CA . PRO B 1 20 ? 16.719 -9.258 7.008 1 90.62 20 PRO B CA 1
ATOM 1561 C C . PRO B 1 20 ? 17.641 -10.078 7.898 1 90.62 20 PRO B C 1
ATOM 1563 O O . PRO B 1 20 ? 17.828 -9.758 9.078 1 90.62 20 PRO B O 1
ATOM 1566 N N . LYS B 1 21 ? 18.172 -11.172 7.301 1 90 21 LYS B N 1
ATOM 1567 C CA . LYS B 1 21 ? 19.125 -11.984 8.039 1 90 21 LYS B CA 1
ATOM 1568 C C . LYS B 1 21 ? 20.391 -12.227 7.219 1 90 21 LYS B C 1
ATOM 1570 O O . LYS B 1 21 ? 20.375 -12.07 5.992 1 90 21 LYS B O 1
ATOM 1575 N N . LYS B 1 22 ? 21.453 -12.641 7.926 1 93.31 22 LYS B N 1
ATOM 1576 C CA . LYS B 1 22 ? 22.719 -12.938 7.285 1 93.31 22 LYS B CA 1
ATOM 1577 C C . LYS B 1 22 ? 22.562 -13.984 6.188 1 93.31 22 LYS B C 1
ATOM 1579 O O . LYS B 1 22 ? 21.859 -14.977 6.367 1 93.31 22 LYS B O 1
ATOM 1584 N N . GLY B 1 23 ? 23.203 -13.719 4.98 1 91.38 23 GLY B N 1
ATOM 1585 C CA . GLY B 1 23 ? 23.188 -14.695 3.9 1 91.38 23 GLY B CA 1
ATOM 1586 C C . GLY B 1 23 ? 22.109 -14.422 2.861 1 91.38 23 GLY B C 1
ATOM 1587 O O . GLY B 1 23 ? 22.125 -15.008 1.779 1 91.38 23 GLY B O 1
ATOM 1588 N N . ILE B 1 24 ? 21.156 -13.523 3.141 1 90.25 24 ILE B N 1
ATOM 1589 C CA . ILE B 1 24 ? 20.062 -13.227 2.232 1 90.25 24 ILE B CA 1
ATOM 1590 C C . ILE B 1 24 ? 20.406 -12 1.388 1 90.25 24 ILE B C 1
ATOM 1592 O O . ILE B 1 24 ? 20.922 -11.008 1.904 1 90.25 24 ILE B O 1
ATOM 1596 N N . LEU B 1 25 ? 20.234 -12.117 0.088 1 94.56 25 LEU B N 1
ATOM 1597 C CA . LEU B 1 25 ? 20.312 -10.977 -0.814 1 94.56 25 LEU B CA 1
ATOM 1598 C C . LEU B 1 25 ? 18.938 -10.375 -1.059 1 94.56 25 LEU B C 1
ATOM 1600 O O . LEU B 1 25 ? 18.172 -10.875 -1.88 1 94.56 25 LEU B O 1
ATOM 1604 N N . PHE B 1 26 ? 18.703 -9.281 -0.429 1 95.69 26 PHE B N 1
ATOM 1605 C CA . PHE B 1 26 ? 17.391 -8.656 -0.469 1 95.69 26 PHE B CA 1
ATOM 1606 C C . PHE B 1 26 ? 17.234 -7.785 -1.71 1 95.69 26 PHE B C 1
ATOM 1608 O O . PHE B 1 26 ? 18.156 -7.047 -2.068 1 95.69 26 PHE B O 1
ATOM 1615 N N . LYS B 1 27 ? 16.125 -7.895 -2.324 1 97.06 27 LYS B N 1
ATOM 1616 C CA . LYS B 1 27 ? 15.789 -7.047 -3.465 1 97.06 27 LYS B CA 1
ATOM 1617 C C . LYS B 1 27 ? 14.938 -5.855 -3.033 1 97.06 27 LYS B C 1
ATOM 1619 O O . LYS B 1 27 ? 13.734 -5.996 -2.795 1 97.06 27 LYS B O 1
ATOM 1624 N N . ASP B 1 28 ? 15.555 -4.734 -2.961 1 97.62 28 ASP B N 1
ATOM 1625 C CA . ASP B 1 28 ? 14.883 -3.508 -2.545 1 97.62 28 ASP B CA 1
ATOM 1626 C C . ASP B 1 28 ? 14.258 -2.791 -3.742 1 97.62 28 ASP B C 1
ATOM 1628 O O . ASP B 1 28 ? 14.977 -2.182 -4.543 1 97.62 28 ASP B O 1
ATOM 1632 N N . ILE B 1 29 ? 12.953 -2.762 -3.775 1 98.06 29 ILE B N 1
ATOM 1633 C CA . ILE B 1 29 ? 12.273 -2.223 -4.949 1 98.06 29 ILE B CA 1
ATOM 1634 C C . ILE B 1 29 ? 12.031 -0.726 -4.762 1 98.06 29 ILE B C 1
ATOM 1636 O O . ILE B 1 29 ? 11.523 -0.055 -5.664 1 98.06 29 ILE B O 1
ATOM 1640 N N . THR B 1 30 ? 12.367 -0.142 -3.59 1 98.12 30 THR B N 1
ATOM 1641 C CA . THR B 1 30 ? 12.078 1.265 -3.326 1 98.12 30 THR B CA 1
ATOM 1642 C C . THR B 1 30 ? 12.828 2.16 -4.309 1 98.12 30 THR B C 1
ATOM 1644 O O . THR B 1 30 ? 12.344 3.236 -4.668 1 98.12 30 THR B O 1
ATOM 1647 N N . THR B 1 31 ? 13.961 1.73 -4.801 1 97.56 31 THR B N 1
ATOM 1648 C CA . THR B 1 31 ? 14.727 2.512 -5.766 1 97.56 31 THR B CA 1
ATOM 1649 C C . THR B 1 31 ? 13.984 2.604 -7.098 1 97.56 31 THR B C 1
ATOM 1651 O O . THR B 1 31 ? 14.047 3.627 -7.777 1 97.56 31 THR B O 1
ATOM 1654 N N . LEU B 1 32 ? 13.32 1.547 -7.445 1 97.31 32 LEU B N 1
ATOM 1655 C CA . LEU B 1 32 ? 12.484 1.552 -8.641 1 97.31 32 LEU B CA 1
ATOM 1656 C C . LEU B 1 32 ? 11.281 2.477 -8.453 1 97.31 32 LEU B C 1
ATOM 1658 O O . LEU B 1 32 ? 10.945 3.246 -9.359 1 97.31 32 LEU B O 1
ATOM 1662 N N . LEU B 1 33 ? 10.641 2.482 -7.297 1 98.12 33 LEU B N 1
ATOM 1663 C CA . LEU B 1 33 ? 9.445 3.264 -6.988 1 98.12 33 LEU B CA 1
ATOM 1664 C C . LEU B 1 33 ? 9.758 4.754 -6.988 1 98.12 33 LEU B C 1
ATOM 1666 O O . LEU B 1 33 ? 8.891 5.574 -7.297 1 98.12 33 LEU B O 1
ATOM 1670 N N . ASN B 1 34 ? 11.008 5.086 -6.715 1 96.75 34 ASN B N 1
ATOM 1671 C CA . ASN B 1 34 ? 11.445 6.477 -6.633 1 96.75 34 ASN B CA 1
ATOM 1672 C C . ASN B 1 34 ? 11.633 7.09 -8.016 1 96.75 34 ASN B C 1
ATOM 1674 O O . ASN B 1 34 ? 11.734 8.312 -8.148 1 96.75 34 ASN B O 1
ATOM 1678 N N . TYR B 1 35 ? 11.688 6.211 -9 1 96.81 35 TYR B N 1
ATOM 1679 C CA . TYR B 1 35 ? 11.828 6.676 -10.375 1 96.81 35 TYR B CA 1
ATOM 1680 C C . TYR B 1 35 ? 10.492 6.672 -11.102 1 96.81 35 TYR B C 1
ATOM 1682 O O . TYR B 1 35 ? 10.062 5.637 -11.609 1 96.81 35 TYR B O 1
ATOM 1690 N N . PRO B 1 36 ? 9.93 7.898 -11.234 1 97.19 36 PRO B N 1
ATOM 1691 C CA . PRO B 1 36 ? 8.555 8 -11.719 1 97.19 36 PRO B CA 1
ATOM 1692 C C . PRO B 1 36 ? 8.344 7.305 -13.062 1 97.19 36 PRO B C 1
ATOM 1694 O O . PRO B 1 36 ? 7.355 6.59 -13.242 1 97.19 36 PRO B O 1
ATOM 1697 N N . LYS B 1 37 ? 9.266 7.465 -13.992 1 97.25 37 LYS B N 1
ATOM 1698 C CA . LYS B 1 37 ? 9.117 6.883 -15.32 1 97.25 37 LYS B CA 1
ATOM 1699 C C . LYS B 1 37 ? 9.086 5.359 -15.25 1 97.25 37 LYS B C 1
ATOM 1701 O O . LYS B 1 37 ? 8.266 4.719 -15.922 1 97.25 37 LYS B O 1
ATOM 1706 N N . LEU B 1 38 ? 9.945 4.781 -14.484 1 97.38 38 LEU B N 1
ATOM 1707 C CA . LEU B 1 38 ? 10.023 3.33 -14.375 1 97.38 38 LEU B CA 1
ATOM 1708 C C . LEU B 1 38 ? 8.797 2.77 -13.672 1 97.38 38 LEU B C 1
ATOM 1710 O O . LEU B 1 38 ? 8.258 1.735 -14.078 1 97.38 38 LEU B O 1
ATOM 1714 N N . PHE B 1 39 ? 8.406 3.426 -12.562 1 98.38 39 PHE B N 1
ATOM 1715 C CA . PHE B 1 39 ? 7.203 3.002 -11.859 1 98.38 39 PHE B CA 1
ATOM 1716 C C . PHE B 1 39 ? 5.992 3.029 -12.781 1 98.38 39 PHE B C 1
ATOM 1718 O O . PHE B 1 39 ? 5.219 2.07 -12.828 1 98.38 39 PHE B O 1
ATOM 1725 N N . ASN B 1 40 ? 5.848 4.086 -13.57 1 98.56 40 ASN B N 1
ATOM 1726 C CA . ASN B 1 40 ? 4.742 4.215 -14.516 1 98.56 40 ASN B CA 1
ATOM 1727 C C . ASN B 1 40 ? 4.812 3.152 -15.609 1 98.56 40 ASN B C 1
ATOM 1729 O O . ASN B 1 40 ? 3.799 2.547 -15.961 1 98.56 40 ASN B O 1
ATOM 1733 N N . LYS B 1 41 ? 6.043 2.896 -16.109 1 98.19 41 LYS B N 1
ATOM 1734 C CA . LYS B 1 41 ? 6.215 1.867 -17.125 1 98.19 41 LYS B CA 1
ATOM 1735 C C . LYS B 1 41 ? 5.805 0.495 -16.609 1 98.19 41 LYS B C 1
ATOM 1737 O O . LYS B 1 41 ? 5.18 -0.29 -17.312 1 98.19 41 LYS B O 1
ATOM 1742 N N . LEU B 1 42 ? 6.18 0.242 -15.398 1 98.38 42 LEU B N 1
ATOM 1743 C CA . LEU B 1 42 ? 5.848 -1.028 -14.766 1 98.38 42 LEU B CA 1
ATOM 1744 C C . LEU B 1 42 ? 4.336 -1.207 -14.664 1 98.38 42 LEU B C 1
ATOM 1746 O O . LEU B 1 42 ? 3.795 -2.217 -15.125 1 98.38 42 LEU B O 1
ATOM 1750 N N . ILE B 1 43 ? 3.615 -0.216 -14.117 1 98.81 43 ILE B N 1
ATOM 1751 C CA . ILE B 1 43 ? 2.172 -0.295 -13.922 1 98.81 43 ILE B CA 1
ATOM 1752 C C . ILE B 1 43 ? 1.47 -0.343 -15.273 1 98.81 43 ILE B C 1
ATOM 1754 O O . ILE B 1 43 ? 0.51 -1.096 -15.461 1 98.81 43 ILE B O 1
ATOM 1758 N N . ASP B 1 44 ? 1.973 0.417 -16.219 1 98.56 44 ASP B N 1
ATOM 1759 C CA . ASP B 1 44 ? 1.388 0.412 -17.547 1 98.56 44 ASP B CA 1
ATOM 1760 C C . ASP B 1 44 ? 1.531 -0.958 -18.203 1 98.56 44 ASP B C 1
ATOM 1762 O O . ASP B 1 44 ? 0.628 -1.411 -18.922 1 98.56 44 ASP B O 1
ATOM 1766 N N . ALA B 1 45 ? 2.666 -1.572 -18.047 1 98.44 45 ALA B N 1
ATOM 1767 C CA . ALA B 1 45 ? 2.881 -2.908 -18.594 1 98.44 45 ALA B CA 1
ATOM 1768 C C . ALA B 1 45 ? 1.908 -3.914 -17.984 1 98.44 45 ALA B C 1
ATOM 1770 O O . ALA B 1 45 ? 1.347 -4.754 -18.688 1 98.44 45 ALA B O 1
ATOM 1771 N N . LEU B 1 46 ? 1.728 -3.828 -16.703 1 98.62 46 LEU B N 1
ATOM 1772 C CA . LEU B 1 46 ? 0.782 -4.711 -16.031 1 98.62 46 LEU B CA 1
ATOM 1773 C C . LEU B 1 46 ? -0.647 -4.422 -16.484 1 98.62 46 LEU B C 1
ATOM 1775 O O . LEU B 1 46 ? -1.441 -5.344 -16.672 1 98.62 46 LEU B O 1
ATOM 1779 N N . LYS B 1 47 ? -0.959 -3.166 -16.562 1 98.69 47 LYS B N 1
ATOM 1780 C CA . LYS B 1 47 ? -2.271 -2.781 -17.078 1 98.69 47 LYS B CA 1
ATOM 1781 C C . LYS B 1 47 ? -2.533 -3.41 -18.438 1 98.69 47 LYS B C 1
ATOM 1783 O O . LYS B 1 47 ? -3.609 -3.961 -18.688 1 98.69 47 LYS B O 1
ATOM 1788 N N . LYS B 1 48 ? -1.587 -3.262 -19.312 1 98.25 48 LYS B N 1
ATOM 1789 C CA . LYS B 1 48 ? -1.714 -3.842 -20.641 1 98.25 48 LYS B CA 1
ATOM 1790 C C . LYS B 1 48 ? -1.939 -5.348 -20.562 1 98.25 48 LYS B C 1
ATOM 1792 O O . LYS B 1 48 ? -2.742 -5.898 -21.328 1 98.25 48 LYS B O 1
ATOM 1797 N N . ARG B 1 49 ? -1.29 -6.039 -19.688 1 97.88 49 ARG B N 1
ATOM 1798 C CA . ARG B 1 49 ? -1.386 -7.488 -19.531 1 97.88 49 ARG B CA 1
ATOM 1799 C C . ARG B 1 49 ? -2.783 -7.898 -19.078 1 97.88 49 ARG B C 1
ATOM 1801 O O . ARG B 1 49 ? -3.318 -8.906 -19.547 1 97.88 49 ARG B O 1
ATOM 1808 N N . TYR B 1 50 ? -3.367 -7.102 -18.234 1 98.56 50 TYR B N 1
ATOM 1809 C CA . TYR B 1 50 ? -4.559 -7.586 -17.547 1 98.56 50 TYR B CA 1
ATOM 1810 C C . TYR B 1 50 ? -5.82 -6.961 -18.125 1 98.56 50 TYR B C 1
ATOM 1812 O O . TYR B 1 50 ? -6.93 -7.434 -17.875 1 98.56 50 TYR B O 1
ATOM 1820 N N . THR B 1 51 ? -5.723 -5.906 -18.953 1 98.19 51 THR B N 1
ATOM 1821 C CA . THR B 1 51 ? -6.863 -5.238 -19.578 1 98.19 51 THR B CA 1
ATOM 1822 C C . THR B 1 51 ? -7.723 -6.238 -20.344 1 98.19 51 THR B C 1
ATOM 1824 O O . THR B 1 51 ? -8.945 -6.266 -20.188 1 98.19 51 THR B O 1
ATOM 1827 N N . PRO B 1 52 ? -7.125 -7.164 -21.125 1 98.19 52 PRO B N 1
ATOM 1828 C CA . PRO B 1 52 ? -7.949 -8.086 -21.922 1 98.19 52 PRO B CA 1
ATOM 1829 C C . PRO B 1 52 ? -8.625 -9.156 -21.062 1 98.19 52 PRO B C 1
ATOM 1831 O O . PRO B 1 52 ? -9.516 -9.859 -21.531 1 98.19 52 PRO B O 1
ATOM 1834 N N . LEU B 1 53 ? -8.242 -9.297 -19.797 1 97.56 53 LEU B N 1
ATOM 1835 C CA . LEU B 1 53 ? -8.688 -10.422 -18.984 1 97.56 53 LEU B CA 1
ATOM 1836 C C . LEU B 1 53 ? -9.906 -10.039 -18.156 1 97.56 53 LEU B C 1
ATOM 1838 O O . LEU B 1 53 ? -10.453 -10.875 -17.422 1 97.56 53 LEU B O 1
ATOM 1842 N N . ASN B 1 54 ? -10.359 -8.82 -18.203 1 96.25 54 ASN B N 1
ATOM 1843 C CA . ASN B 1 54 ? -11.555 -8.32 -17.531 1 96.25 54 ASN B CA 1
ATOM 1844 C C . ASN B 1 54 ? -11.531 -8.617 -16.047 1 96.25 54 ASN B C 1
ATOM 1846 O O . ASN B 1 54 ? -12.469 -9.203 -15.508 1 96.25 54 ASN B O 1
ATOM 1850 N N . VAL B 1 55 ? -10.516 -8.3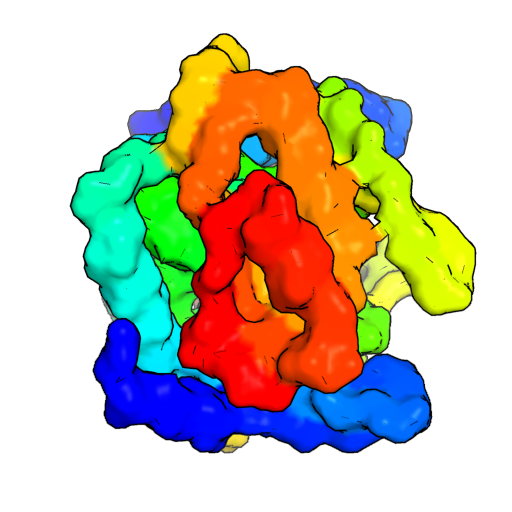12 -15.391 1 98.44 55 VAL B N 1
ATOM 1851 C CA . VAL B 1 55 ? -10.312 -8.469 -13.953 1 98.44 55 VAL B CA 1
ATOM 1852 C C . VAL B 1 55 ? -11.305 -7.582 -13.195 1 98.44 55 VAL B C 1
ATOM 1854 O O . VAL B 1 55 ? -11.555 -6.441 -13.594 1 98.44 55 VAL B O 1
ATOM 1857 N N . ASP B 1 56 ? -11.867 -8.125 -12.133 1 98.75 56 ASP B N 1
ATOM 1858 C CA . ASP B 1 56 ? -12.812 -7.359 -11.32 1 98.75 56 ASP B CA 1
ATOM 1859 C C . ASP B 1 56 ? -12.102 -6.668 -10.156 1 98.75 56 ASP B C 1
ATOM 1861 O O . ASP B 1 56 ? -12.461 -5.547 -9.781 1 98.75 56 ASP B O 1
ATOM 1865 N N . PHE B 1 57 ? -11.148 -7.414 -9.57 1 98.88 57 PHE B N 1
ATOM 1866 C CA . PHE B 1 57 ? -10.438 -6.895 -8.406 1 98.88 57 PHE B CA 1
ATOM 1867 C C . PHE B 1 57 ? -8.953 -7.207 -8.484 1 98.88 57 PHE B C 1
ATOM 1869 O O . PHE B 1 57 ? -8.555 -8.234 -9.039 1 98.88 57 PHE B O 1
ATOM 1876 N N . ILE B 1 58 ? -8.164 -6.348 -8 1 98.94 58 ILE B N 1
ATOM 1877 C CA . ILE B 1 58 ? -6.777 -6.637 -7.656 1 98.94 58 ILE B CA 1
ATOM 1878 C C . ILE B 1 58 ? -6.664 -6.914 -6.16 1 98.94 58 ILE B C 1
ATOM 1880 O O . ILE B 1 58 ? -7.117 -6.113 -5.336 1 98.94 58 ILE B O 1
ATOM 1884 N N . VAL B 1 59 ? -6.148 -8.023 -5.777 1 98.94 59 VAL B N 1
ATOM 1885 C CA . VAL B 1 59 ? -5.914 -8.398 -4.387 1 98.94 59 VAL B CA 1
ATOM 1886 C C . VAL B 1 59 ? -4.434 -8.227 -4.051 1 98.94 59 VAL B C 1
ATOM 1888 O O . VAL B 1 59 ? -3.578 -8.898 -4.629 1 98.94 59 VAL B O 1
ATOM 1891 N N . GLY B 1 60 ? -4.156 -7.332 -3.129 1 98.94 60 GLY B N 1
ATOM 1892 C CA . GLY B 1 60 ? -2.773 -7.035 -2.783 1 98.94 60 GLY B CA 1
ATOM 1893 C C . GLY B 1 60 ? -2.379 -7.551 -1.412 1 98.94 60 GLY B C 1
ATOM 1894 O O . GLY B 1 60 ? -3.123 -7.391 -0.443 1 98.94 60 GLY B O 1
ATOM 1895 N N . ILE B 1 61 ? -1.217 -8.109 -1.285 1 98.81 61 ILE B N 1
ATOM 1896 C CA . ILE B 1 61 ? -0.715 -8.625 -0.018 1 98.81 61 ILE B CA 1
ATOM 1897 C C . ILE B 1 61 ? 0.105 -7.555 0.693 1 98.81 61 ILE B C 1
ATOM 1899 O O . ILE B 1 61 ? 0.963 -6.914 0.082 1 98.81 61 ILE B O 1
ATOM 1903 N N . GLU B 1 62 ? -0.105 -7.285 1.956 1 98.19 62 GLU B N 1
ATOM 1904 C CA . GLU B 1 62 ? 0.594 -6.266 2.734 1 98.19 62 GLU B CA 1
ATOM 1905 C C . GLU B 1 62 ? 2.08 -6.59 2.861 1 98.19 62 GLU B C 1
ATOM 1907 O O . GLU B 1 62 ? 2.451 -7.75 3.049 1 98.19 62 GLU B O 1
ATOM 1912 N N . ALA B 1 63 ? 2.848 -5.559 2.83 1 97.81 63 ALA B N 1
ATOM 1913 C CA . ALA B 1 63 ? 2.531 -4.148 2.633 1 97.81 63 ALA B CA 1
ATOM 1914 C C . ALA B 1 63 ? 2.885 -3.697 1.218 1 97.81 63 ALA B C 1
ATOM 1916 O O . ALA B 1 63 ? 2.186 -2.869 0.63 1 97.81 63 ALA B O 1
ATOM 1917 N N . ARG B 1 64 ? 4.055 -4.367 0.685 1 98.44 64 ARG B N 1
ATOM 1918 C CA . ARG B 1 64 ? 4.582 -3.842 -0.571 1 98.44 64 ARG B CA 1
ATOM 1919 C C . ARG B 1 64 ? 3.676 -4.211 -1.74 1 98.44 64 ARG B C 1
ATOM 1921 O O . ARG B 1 64 ? 3.639 -3.506 -2.752 1 98.44 64 ARG B O 1
ATOM 1928 N N . GLY B 1 65 ? 2.891 -5.238 -1.555 1 98.75 65 GLY B N 1
ATOM 1929 C CA . GLY B 1 65 ? 1.864 -5.562 -2.535 1 98.75 65 GLY B CA 1
ATOM 1930 C C . GLY B 1 65 ? 0.806 -4.484 -2.67 1 98.75 65 GLY B C 1
ATOM 1931 O O . GLY B 1 65 ? 0.137 -4.391 -3.701 1 98.75 65 GLY B O 1
ATOM 1932 N N . PHE B 1 66 ? 0.619 -3.707 -1.553 1 98.88 66 PHE B N 1
ATOM 1933 C CA . PHE B 1 66 ? -0.328 -2.6 -1.607 1 98.88 66 PHE B CA 1
ATOM 1934 C C . PHE B 1 66 ? 0.12 -1.554 -2.621 1 98.88 66 PHE B C 1
ATOM 1936 O O . PHE B 1 66 ? -0.707 -0.959 -3.314 1 98.88 66 PHE B O 1
ATOM 1943 N N . ILE B 1 67 ? 1.411 -1.345 -2.688 1 98.88 67 ILE B N 1
ATOM 1944 C CA . ILE B 1 67 ? 1.976 -0.301 -3.537 1 98.88 67 ILE B CA 1
ATOM 1945 C C . ILE B 1 67 ? 1.689 -0.618 -5.004 1 98.88 67 ILE B C 1
ATOM 1947 O O . ILE B 1 67 ? 1.089 0.192 -5.715 1 98.88 67 ILE B O 1
ATOM 1951 N N . LEU B 1 68 ? 2.016 -1.856 -5.41 1 98.88 68 LEU B N 1
ATOM 1952 C CA . LEU B 1 68 ? 1.806 -2.268 -6.793 1 98.88 68 LEU B CA 1
ATOM 1953 C C . LEU B 1 68 ? 0.322 -2.473 -7.078 1 98.88 68 LEU B C 1
ATOM 1955 O O . LEU B 1 68 ? -0.182 -2.033 -8.117 1 98.88 68 LEU B O 1
ATOM 1959 N N . GLY B 1 69 ? -0.355 -3.072 -6.148 1 98.88 69 GLY B N 1
ATOM 1960 C CA . GLY B 1 69 ? -1.728 -3.502 -6.355 1 98.88 69 GLY B CA 1
ATOM 1961 C C . GLY B 1 69 ? -2.703 -2.348 -6.488 1 98.88 69 GLY B C 1
ATOM 1962 O O . GLY B 1 69 ? -3.586 -2.369 -7.348 1 98.88 69 GLY B O 1
ATOM 1963 N N . SER B 1 70 ? -2.557 -1.343 -5.633 1 98.88 70 SER B N 1
ATOM 1964 C CA . SER B 1 70 ? -3.496 -0.227 -5.668 1 98.88 70 SER B CA 1
ATOM 1965 C C . SER B 1 70 ? -3.271 0.645 -6.898 1 98.88 70 SER B C 1
ATOM 1967 O O . SER B 1 70 ? -4.227 1.146 -7.492 1 98.88 70 SER B O 1
ATOM 1969 N N . ALA B 1 71 ? -1.988 0.88 -7.297 1 98.94 71 ALA B N 1
ATOM 1970 C CA . ALA B 1 71 ? -1.695 1.605 -8.531 1 98.94 71 ALA B CA 1
ATOM 1971 C C . ALA B 1 71 ? -2.277 0.885 -9.742 1 98.94 71 ALA B C 1
ATOM 1973 O O . ALA B 1 71 ? -2.869 1.516 -10.617 1 98.94 71 ALA B O 1
ATOM 1974 N N . LEU B 1 72 ? -2.146 -0.456 -9.75 1 98.94 72 LEU B N 1
ATOM 1975 C CA . LEU B 1 72 ? -2.682 -1.25 -10.852 1 98.94 72 LEU B CA 1
ATOM 1976 C C . LEU B 1 72 ? -4.207 -1.211 -10.852 1 98.94 72 LEU B C 1
ATOM 1978 O O . LEU B 1 72 ? -4.824 -1.109 -11.914 1 98.94 72 LEU B O 1
ATOM 1982 N N . ALA B 1 73 ? -4.836 -1.341 -9.688 1 98.94 73 ALA B N 1
ATOM 1983 C CA . ALA B 1 73 ? -6.293 -1.264 -9.586 1 98.94 73 ALA B CA 1
ATOM 1984 C C . ALA B 1 73 ? -6.809 0.057 -10.148 1 98.94 73 ALA B C 1
ATOM 1986 O O . ALA B 1 73 ? -7.785 0.079 -10.898 1 98.94 73 ALA B O 1
ATOM 1987 N N . TYR B 1 74 ? -6.129 1.147 -9.773 1 98.94 74 TYR B N 1
ATOM 1988 C CA . TYR B 1 74 ? -6.473 2.465 -10.297 1 98.94 74 TYR B CA 1
ATOM 1989 C C . TYR B 1 74 ? -6.316 2.506 -11.812 1 98.94 74 TYR B C 1
ATOM 1991 O O . TYR B 1 74 ? -7.203 2.98 -12.523 1 98.94 74 TYR B O 1
ATOM 1999 N N . ALA B 1 75 ? -5.215 1.992 -12.297 1 98.88 75 ALA B N 1
ATOM 2000 C CA . ALA B 1 75 ? -4.91 2.014 -13.727 1 98.88 75 ALA B CA 1
ATOM 2001 C C . ALA B 1 75 ? -5.957 1.239 -14.523 1 98.88 75 ALA B C 1
ATOM 2003 O O . ALA B 1 75 ? -6.336 1.646 -15.625 1 98.88 75 ALA B O 1
ATOM 2004 N N . LEU B 1 76 ? -6.445 0.136 -13.93 1 98.81 76 LEU B N 1
ATOM 2005 C CA . LEU B 1 76 ? -7.387 -0.75 -14.609 1 98.81 76 LEU B CA 1
ATOM 2006 C C . LEU B 1 76 ? -8.82 -0.288 -14.391 1 98.81 76 LEU B C 1
ATOM 2008 O O . LEU B 1 76 ? -9.734 -0.722 -15.102 1 98.81 76 LEU B O 1
ATOM 2012 N N . GLY B 1 77 ? -8.984 0.558 -13.406 1 98.62 77 GLY B N 1
ATOM 2013 C CA . GLY B 1 77 ? -10.336 0.945 -13.047 1 98.62 77 GLY B CA 1
ATOM 2014 C C . GLY B 1 77 ? -11.133 -0.179 -12.406 1 98.62 77 GLY B C 1
ATOM 2015 O O . GLY B 1 77 ? -12.297 -0.391 -12.734 1 98.62 77 GLY B O 1
ATOM 2016 N N . VAL B 1 78 ? -10.555 -0.93 -11.539 1 98.81 78 VAL B N 1
ATOM 2017 C CA . VAL B 1 78 ? -11.203 -2.051 -10.867 1 98.81 78 VAL B CA 1
ATOM 2018 C C . VAL B 1 78 ? -11.055 -1.911 -9.359 1 98.81 78 VAL B C 1
ATOM 2020 O O . VAL B 1 78 ? -10.359 -1.011 -8.875 1 98.81 78 VAL B O 1
ATOM 2023 N N . GLY B 1 79 ? -11.688 -2.783 -8.555 1 98.62 79 GLY B N 1
ATOM 2024 C CA . GLY B 1 79 ? -11.617 -2.709 -7.109 1 98.62 79 GLY B CA 1
ATOM 2025 C C . GLY B 1 79 ? -10.305 -3.215 -6.539 1 98.62 79 GLY B C 1
ATOM 2026 O O . GLY B 1 79 ? -9.633 -4.035 -7.164 1 98.62 79 GLY B O 1
ATOM 2027 N N . PHE B 1 80 ? -9.961 -2.719 -5.402 1 98.88 80 PHE B N 1
ATOM 2028 C CA . PHE B 1 80 ? -8.773 -3.168 -4.691 1 98.88 80 PHE B CA 1
ATOM 2029 C C . PHE B 1 80 ? -9.148 -3.842 -3.379 1 98.88 80 PHE B C 1
ATOM 2031 O O . PHE B 1 80 ? -10.016 -3.359 -2.652 1 98.88 80 PHE B O 1
ATOM 2038 N N . VAL B 1 81 ? -8.523 -4.938 -3.062 1 98.94 81 VAL B N 1
ATOM 2039 C CA . VAL B 1 81 ? -8.781 -5.715 -1.854 1 98.94 81 VAL B CA 1
ATOM 2040 C C . VAL B 1 81 ? -7.465 -6.012 -1.138 1 98.94 81 VAL B C 1
ATOM 2042 O O . VAL B 1 81 ? -6.578 -6.656 -1.698 1 98.94 81 VAL B O 1
ATOM 2045 N N . PRO B 1 82 ? -7.34 -5.594 0.052 1 98.94 82 PRO B N 1
ATOM 2046 C CA . PRO B 1 82 ? -6.113 -5.875 0.801 1 98.94 82 PRO B CA 1
ATOM 2047 C C . PRO B 1 82 ? -6.184 -7.184 1.584 1 98.94 82 PRO B C 1
ATOM 2049 O O . PRO B 1 82 ? -7.223 -7.5 2.172 1 98.94 82 PRO B O 1
ATOM 2052 N N . VAL B 1 83 ? -5.172 -7.961 1.52 1 98.88 83 VAL B N 1
ATOM 2053 C CA . VAL B 1 83 ? -4.883 -9.055 2.441 1 98.88 83 VAL B CA 1
ATOM 2054 C C . VAL B 1 83 ? -3.852 -8.602 3.471 1 98.88 83 VAL B C 1
ATOM 2056 O O . VAL B 1 83 ? -2.797 -8.07 3.113 1 98.88 83 VAL B O 1
ATOM 2059 N N . ARG B 1 84 ? -4.18 -8.766 4.727 1 98.81 84 ARG B N 1
ATOM 2060 C CA . ARG B 1 84 ? -3.312 -8.219 5.758 1 98.81 84 ARG B CA 1
ATOM 2061 C C . ARG B 1 84 ? -3.012 -9.25 6.836 1 98.81 84 ARG B C 1
ATOM 2063 O O . ARG B 1 84 ? -3.693 -10.273 6.926 1 98.81 84 ARG B O 1
ATOM 2070 N N . LYS B 1 85 ? -1.994 -8.938 7.602 1 97.56 85 LYS B N 1
ATOM 2071 C CA . LYS B 1 85 ? -1.677 -9.789 8.75 1 97.56 85 LYS B CA 1
ATOM 2072 C C . LYS B 1 85 ? -2.824 -9.805 9.75 1 97.56 85 LYS B C 1
ATOM 2074 O O . LYS B 1 85 ? -3.656 -8.898 9.766 1 97.56 85 LYS B O 1
ATOM 2079 N N . LYS B 1 86 ? -2.795 -10.844 10.523 1 97.19 86 LYS B N 1
ATOM 2080 C CA . LYS B 1 86 ? -3.848 -11.023 11.516 1 97.19 86 LYS B CA 1
ATOM 2081 C C . LYS B 1 86 ? -3.986 -9.789 12.406 1 97.19 86 LYS B C 1
ATOM 2083 O O . LYS B 1 86 ? -2.986 -9.234 12.867 1 97.19 86 LYS B O 1
ATOM 2088 N N . GLY B 1 87 ? -5.238 -9.391 12.539 1 96.62 87 GLY B N 1
ATOM 2089 C CA . GLY B 1 87 ? -5.527 -8.32 13.484 1 96.62 87 GLY B CA 1
ATOM 2090 C C . GLY B 1 87 ? -5.488 -6.945 12.859 1 96.62 87 GLY B C 1
ATOM 2091 O O . GLY B 1 87 ? -5.75 -5.941 13.531 1 96.62 87 GLY B O 1
ATOM 2092 N N . LYS B 1 88 ? -5.289 -6.855 11.539 1 97.62 88 LYS B N 1
ATOM 2093 C CA . LYS B 1 88 ? -5.117 -5.551 10.906 1 97.62 88 LYS B CA 1
ATOM 2094 C C . LYS B 1 88 ? -6.355 -5.16 10.102 1 97.62 88 LYS B C 1
ATOM 2096 O O . LYS B 1 88 ? -6.406 -4.074 9.523 1 97.62 88 LYS B O 1
ATOM 2101 N N . LEU B 1 89 ? -7.312 -5.977 10.086 1 98.5 89 LEU B N 1
ATOM 2102 C CA . LEU B 1 89 ? -8.578 -5.691 9.43 1 98.5 89 LEU B CA 1
ATOM 2103 C C . LEU B 1 89 ? -9.711 -5.609 10.445 1 98.5 89 LEU B C 1
ATOM 2105 O O . LEU B 1 89 ? -9.828 -6.477 11.32 1 98.5 89 LEU B O 1
ATOM 2109 N N . PRO B 1 90 ? -10.508 -4.625 10.305 1 98.12 90 PRO B N 1
ATOM 2110 C CA . PRO B 1 90 ? -11.406 -4.285 11.414 1 98.12 90 PRO B CA 1
ATOM 2111 C C . PRO B 1 90 ? -12.719 -5.062 11.375 1 98.12 90 PRO B C 1
ATOM 2113 O O . PRO B 1 90 ? -13.406 -5.172 12.383 1 98.12 90 PRO B O 1
ATOM 2116 N N . ALA B 1 91 ? -13.133 -5.496 10.203 1 97.88 91 ALA B N 1
ATOM 2117 C CA . ALA B 1 91 ? -14.438 -6.152 10.086 1 97.88 91 ALA B CA 1
ATOM 2118 C C . ALA B 1 91 ? -14.289 -7.668 10.125 1 97.88 91 ALA B C 1
ATOM 2120 O O . ALA B 1 91 ? -13.234 -8.188 10.492 1 97.88 91 ALA B O 1
ATOM 2121 N N . HIS B 1 92 ? -15.391 -8.375 9.852 1 98.12 92 HIS B N 1
ATOM 2122 C CA . HIS B 1 92 ? -15.344 -9.836 9.859 1 98.12 92 HIS B CA 1
ATOM 2123 C C . HIS B 1 92 ? -14.367 -10.359 8.82 1 98.12 92 HIS B C 1
ATOM 2125 O O . HIS B 1 92 ? -14.383 -9.922 7.668 1 98.12 92 HIS B O 1
ATOM 2131 N N . THR B 1 93 ? -13.492 -11.312 9.258 1 98.62 93 THR B N 1
ATOM 2132 C CA . THR B 1 93 ? -12.422 -11.766 8.375 1 98.62 93 THR B CA 1
ATOM 2133 C C . THR B 1 93 ? -12.406 -13.289 8.266 1 98.62 93 THR B C 1
ATOM 2135 O O . THR B 1 93 ? -12.969 -13.977 9.125 1 98.62 93 THR B O 1
ATOM 2138 N N . LEU B 1 94 ? -11.953 -13.758 7.164 1 98.69 94 LEU B N 1
ATOM 2139 C CA . LEU B 1 94 ? -11.406 -15.109 7.066 1 98.69 94 LEU B CA 1
ATOM 2140 C C . LEU B 1 94 ? -9.898 -15.109 7.297 1 98.69 94 LEU B C 1
ATOM 2142 O O . LEU B 1 94 ? -9.203 -14.18 6.883 1 98.69 94 LEU B O 1
ATOM 2146 N N . SER B 1 95 ? -9.438 -16.156 7.961 1 98.69 95 SER B N 1
ATOM 2147 C CA . SER B 1 95 ? -8.023 -16.234 8.312 1 98.69 95 SER B CA 1
ATOM 2148 C C . SER B 1 95 ? -7.398 -17.516 7.801 1 98.69 95 SER B C 1
ATOM 2150 O O . SER B 1 95 ? -8.047 -18.562 7.785 1 98.69 95 SER B O 1
ATOM 2152 N N . GLN B 1 96 ? -6.258 -17.469 7.312 1 98.31 96 GLN B N 1
ATOM 2153 C CA . GLN B 1 96 ? -5.469 -18.609 6.887 1 98.31 96 GLN B CA 1
ATOM 2154 C C . GLN B 1 96 ? -4.051 -18.547 7.445 1 98.31 96 GLN B C 1
ATOM 2156 O O . GLN B 1 96 ? -3.373 -17.531 7.309 1 98.31 96 GLN B O 1
ATOM 2161 N N . SER B 1 97 ? -3.643 -19.609 8.086 1 96.44 97 SER B N 1
ATOM 2162 C CA . SER B 1 97 ? -2.299 -19.688 8.648 1 96.44 97 SER B CA 1
ATOM 2163 C C . SER B 1 97 ? -1.329 -20.344 7.672 1 96.44 97 SER B C 1
ATOM 2165 O O . SER B 1 97 ? -1.744 -21.109 6.789 1 96.44 97 SER B O 1
ATOM 2167 N N . TYR B 1 98 ? -0.141 -19.984 7.75 1 92.94 98 TYR B N 1
ATOM 2168 C CA . TYR B 1 98 ? 0.925 -20.578 6.945 1 92.94 98 TYR B CA 1
ATOM 2169 C C . TYR B 1 98 ? 2.227 -20.641 7.734 1 92.94 98 TYR B C 1
ATOM 2171 O O . TYR B 1 98 ? 2.396 -19.938 8.727 1 92.94 98 TYR B O 1
ATOM 2179 N N . SER B 1 99 ? 3.064 -21.516 7.391 1 87.06 99 SER B N 1
ATOM 2180 C CA . SER B 1 99 ? 4.309 -21.75 8.117 1 87.06 99 SER B CA 1
ATOM 2181 C C . SER B 1 99 ? 5.418 -20.812 7.633 1 87.06 99 SER B C 1
ATOM 2183 O O . SER B 1 99 ? 5.52 -20.531 6.438 1 87.06 99 SER B O 1
ATOM 2185 N N . LEU B 1 100 ? 6.102 -20.312 8.578 1 81.12 100 LEU B N 1
ATOM 2186 C CA . LEU B 1 100 ? 7.355 -19.609 8.344 1 81.12 100 LEU B CA 1
ATOM 2187 C C . LEU B 1 100 ? 8.547 -20.484 8.695 1 81.12 100 LEU B C 1
ATOM 2189 O O . LEU B 1 100 ? 8.375 -21.641 9.102 1 81.12 100 LEU B O 1
ATOM 2193 N N . GLU B 1 101 ? 9.812 -20.062 8.297 1 72.75 101 GLU B N 1
ATOM 2194 C CA . GLU B 1 101 ? 11 -20.812 8.711 1 72.75 101 GLU B CA 1
ATOM 2195 C C . GLU B 1 101 ? 10.984 -21.094 10.203 1 72.75 101 GLU B C 1
ATOM 2197 O O . GLU B 1 101 ? 11.312 -22.203 10.641 1 72.75 101 GLU B O 1
ATOM 2202 N N . TYR B 1 102 ? 10.531 -19.891 10.898 1 75 102 TYR B N 1
ATOM 2203 C CA . TYR B 1 102 ? 10.391 -20.047 12.344 1 75 102 TYR B CA 1
ATOM 2204 C C . TYR B 1 102 ? 8.992 -19.641 12.797 1 75 102 TYR B C 1
ATOM 2206 O O . TYR B 1 102 ? 8.664 -18.438 12.828 1 75 102 TYR B O 1
ATOM 2214 N N . GLY B 1 103 ? 8.125 -20.594 13.062 1 86.25 103 GLY B N 1
ATOM 2215 C CA . GLY B 1 103 ? 6.809 -20.312 13.609 1 86.25 103 GLY B CA 1
ATOM 2216 C C . GLY B 1 103 ? 5.727 -20.234 12.555 1 86.25 103 GLY B C 1
ATOM 2217 O O . GLY B 1 103 ? 5.855 -20.828 11.477 1 86.25 103 GLY B O 1
ATOM 2218 N N . ASN B 1 104 ? 4.594 -19.703 12.961 1 91.12 104 ASN B N 1
ATOM 2219 C CA . ASN B 1 104 ? 3.445 -19.547 12.07 1 91.12 104 ASN B CA 1
ATOM 2220 C C . ASN B 1 104 ? 2.932 -18.109 12.055 1 91.12 104 ASN B C 1
ATOM 2222 O O . ASN B 1 104 ? 3.152 -17.359 13 1 91.12 104 ASN B O 1
ATOM 2226 N N . ASP B 1 105 ? 2.527 -17.734 10.969 1 93.69 105 ASP B N 1
ATOM 2227 C CA . ASP B 1 105 ? 1.831 -16.469 10.82 1 93.69 105 ASP B CA 1
ATOM 2228 C C . ASP B 1 105 ? 0.476 -16.656 10.141 1 93.69 105 ASP B C 1
ATOM 2230 O O . ASP B 1 105 ? 0.17 -17.734 9.656 1 93.69 105 ASP B O 1
ATOM 2234 N N . SER B 1 106 ? -0.39 -15.672 10.273 1 97.44 106 SER B N 1
ATOM 2235 C CA . SER B 1 106 ? -1.704 -15.727 9.641 1 97.44 106 SER B CA 1
ATOM 2236 C C . SER B 1 106 ? -1.996 -14.453 8.859 1 97.44 106 SER B C 1
ATOM 2238 O O . SER B 1 106 ? -1.549 -13.367 9.234 1 97.44 106 SER B O 1
ATOM 2240 N N . ILE B 1 107 ? -2.656 -14.641 7.785 1 98.44 107 ILE B N 1
ATOM 2241 C CA . ILE B 1 107 ? -3.162 -13.508 7.02 1 98.44 107 ILE B CA 1
ATOM 2242 C C . ILE B 1 107 ? -4.688 -13.555 6.973 1 98.44 107 ILE B C 1
ATOM 2244 O O . ILE B 1 107 ? -5.289 -14.609 7.195 1 98.44 107 ILE B O 1
ATOM 2248 N N . GLU B 1 108 ? -5.234 -12.422 6.762 1 98.88 108 GLU B N 1
ATOM 2249 C CA . GLU B 1 108 ? -6.688 -12.289 6.789 1 98.88 108 GLU B CA 1
ATOM 2250 C C . GLU B 1 108 ? -7.191 -11.469 5.605 1 98.88 108 GLU B C 1
ATOM 2252 O O . GLU B 1 108 ? -6.453 -10.656 5.051 1 98.88 108 GLU B O 1
ATOM 2257 N N . ILE B 1 109 ? -8.406 -11.742 5.215 1 98.88 109 ILE B N 1
ATOM 2258 C CA . ILE B 1 109 ? -9.172 -10.984 4.23 1 98.88 109 ILE B CA 1
ATOM 2259 C C . ILE B 1 109 ? -10.586 -10.742 4.746 1 98.88 109 ILE B C 1
ATOM 2261 O O . ILE B 1 109 ? -11.133 -11.57 5.48 1 98.88 109 ILE B O 1
ATOM 2265 N N . HIS B 1 110 ? -11.125 -9.539 4.5 1 98.81 110 HIS B N 1
ATOM 2266 C CA . HIS B 1 110 ? -12.516 -9.336 4.898 1 98.81 110 HIS B CA 1
ATOM 2267 C C . HIS B 1 110 ? -13.445 -10.32 4.203 1 98.81 110 HIS B C 1
ATOM 2269 O O . HIS B 1 110 ? -13.289 -10.586 3.006 1 98.81 110 HIS B O 1
ATOM 2275 N N . SER B 1 111 ? -14.438 -10.812 4.902 1 98.44 111 SER B N 1
ATOM 2276 C CA . SER B 1 111 ? -15.359 -11.797 4.355 1 98.44 111 SER B CA 1
ATOM 2277 C C . SER B 1 111 ? -16.188 -11.211 3.219 1 98.44 111 SER B C 1
ATOM 2279 O O . SER B 1 111 ? -16.688 -11.945 2.361 1 98.44 111 SER B O 1
ATOM 2281 N N . ASP B 1 112 ? -16.297 -9.891 3.205 1 98 112 ASP B N 1
ATOM 2282 C CA . ASP B 1 112 ? -17.094 -9.219 2.174 1 98 112 ASP B CA 1
ATOM 2283 C C . ASP B 1 112 ? -16.188 -8.492 1.179 1 98 112 ASP B C 1
ATOM 2285 O O . ASP B 1 112 ? -16.594 -7.516 0.557 1 98 112 ASP B O 1
ATOM 2289 N N . ALA B 1 113 ? -14.938 -8.961 1.034 1 98.06 113 ALA B N 1
ATOM 2290 C CA . ALA B 1 113 ? -13.898 -8.289 0.262 1 98.06 113 ALA B CA 1
ATOM 2291 C C . ALA B 1 113 ? -14.336 -8.094 -1.188 1 98.06 113 ALA B C 1
ATOM 2293 O O . ALA B 1 113 ? -13.898 -7.152 -1.853 1 98.06 113 ALA B O 1
ATOM 2294 N N . PHE B 1 114 ? -15.195 -8.961 -1.677 1 98.19 114 PHE B N 1
ATOM 2295 C CA . PHE B 1 114 ? -15.609 -8.906 -3.072 1 98.19 114 PHE B CA 1
ATOM 2296 C C . PHE B 1 114 ? -17.078 -8.531 -3.182 1 98.19 114 PHE B C 1
ATOM 2298 O O . PHE B 1 114 ? -17.766 -8.945 -4.117 1 98.19 114 PHE B O 1
ATOM 2305 N N . ARG B 1 115 ? -17.594 -7.797 -2.191 1 95.44 115 ARG B N 1
ATOM 2306 C CA . ARG B 1 115 ? -18.922 -7.188 -2.154 1 95.44 115 ARG B CA 1
ATOM 2307 C C . ARG B 1 115 ? -20.016 -8.25 -2.238 1 95.44 115 ARG B C 1
ATOM 2309 O O . ARG B 1 115 ? -21.078 -8.008 -2.824 1 95.44 115 ARG B O 1
ATOM 2316 N N . GLY B 1 116 ? -19.609 -9.484 -1.873 1 92.69 116 GLY B N 1
ATOM 2317 C CA . GLY B 1 116 ? -20.578 -10.57 -1.853 1 92.69 116 GLY B CA 1
ATOM 2318 C C . GLY B 1 116 ? -20.797 -11.195 -3.217 1 92.69 116 GLY B C 1
ATOM 2319 O O . GLY B 1 116 ? -21.656 -12.07 -3.369 1 92.69 116 GLY B O 1
ATOM 2320 N N . VAL B 1 117 ? -20.094 -10.75 -4.148 1 94.5 117 VAL B N 1
ATOM 2321 C CA . VAL B 1 117 ? -20.25 -11.297 -5.496 1 94.5 117 VAL B CA 1
ATOM 2322 C C . VAL B 1 117 ? -19.391 -12.539 -5.656 1 94.5 117 VAL B C 1
ATOM 2324 O O . VAL B 1 117 ? -18.203 -12.523 -5.324 1 94.5 117 VAL B O 1
ATOM 2327 N N . LYS B 1 118 ? -19.953 -13.641 -6.109 1 95.88 118 LYS B N 1
ATOM 2328 C CA . LYS B 1 118 ? -19.25 -14.891 -6.352 1 95.88 118 LYS B CA 1
ATOM 2329 C C . LYS B 1 118 ? -18.703 -14.945 -7.777 1 95.88 118 LYS B C 1
ATOM 2331 O O . LYS B 1 118 ? -19.203 -14.258 -8.664 1 95.88 118 LYS B O 1
ATOM 2336 N N . GLY B 1 119 ? -17.656 -15.672 -7.906 1 97.75 119 GLY B N 1
ATOM 2337 C CA . GLY B 1 119 ? -17.125 -15.938 -9.234 1 97.75 119 GLY B CA 1
ATOM 2338 C C . GLY B 1 119 ? -16.359 -14.758 -9.82 1 97.75 119 GLY B C 1
ATOM 2339 O O . GLY B 1 119 ? -16.016 -14.766 -11 1 97.75 119 GLY B O 1
ATOM 2340 N N . VAL B 1 120 ? -16.172 -13.719 -9.023 1 98.31 120 VAL B N 1
ATOM 2341 C CA . VAL B 1 120 ? -15.414 -12.57 -9.523 1 98.31 120 VAL B CA 1
ATOM 2342 C C . VAL B 1 120 ? -13.992 -13 -9.875 1 98.31 120 VAL B C 1
ATOM 2344 O O . VAL B 1 120 ? -13.43 -13.898 -9.242 1 98.31 120 VAL B O 1
ATOM 2347 N N . LYS B 1 121 ? -13.461 -12.383 -10.914 1 98.75 121 LYS B N 1
ATOM 2348 C CA . LYS B 1 121 ? -12.094 -12.617 -11.352 1 98.75 121 LYS B CA 1
ATOM 2349 C C . LYS B 1 121 ? -11.117 -11.656 -10.672 1 98.75 121 LYS B C 1
ATOM 2351 O O . LYS B 1 121 ? -11.297 -10.445 -10.727 1 98.75 121 LYS B O 1
ATOM 2356 N N . VAL B 1 122 ? -10.055 -12.273 -10.086 1 98.88 122 VAL B N 1
ATOM 2357 C CA . VAL B 1 122 ? -9.125 -11.414 -9.359 1 98.88 122 VAL B CA 1
ATOM 2358 C C . VAL B 1 122 ? -7.691 -11.75 -9.766 1 98.88 122 VAL B C 1
ATOM 2360 O O . VAL B 1 122 ? -7.422 -12.852 -10.258 1 98.88 122 VAL B O 1
ATOM 2363 N N . VAL B 1 123 ? -6.824 -10.812 -9.703 1 98.94 123 VAL B N 1
ATOM 2364 C CA . VAL B 1 123 ? -5.379 -11 -9.766 1 98.94 123 VAL B CA 1
ATOM 2365 C C . VAL B 1 123 ? -4.762 -10.766 -8.391 1 98.94 123 VAL B C 1
ATOM 2367 O O . VAL B 1 123 ? -5.055 -9.758 -7.738 1 98.94 123 VAL B O 1
ATOM 2370 N N . LEU B 1 124 ? -4.035 -11.758 -7.887 1 98.94 124 LEU B N 1
ATOM 2371 C CA . LEU B 1 124 ? -3.258 -11.617 -6.66 1 98.94 124 LEU B CA 1
ATOM 2372 C C . LEU B 1 124 ? -1.896 -11 -6.949 1 98.94 124 LEU B C 1
ATOM 2374 O O . LEU B 1 124 ? -1.189 -11.438 -7.859 1 98.94 124 LEU B O 1
ATOM 2378 N N . ILE B 1 125 ? -1.516 -9.992 -6.156 1 98.94 125 ILE B N 1
ATOM 2379 C CA . ILE B 1 125 ? -0.268 -9.32 -6.504 1 98.94 125 ILE B CA 1
ATOM 2380 C C . ILE B 1 125 ? 0.562 -9.086 -5.246 1 98.94 125 ILE B C 1
ATOM 2382 O O . ILE B 1 125 ? 0.019 -8.758 -4.188 1 98.94 125 ILE B O 1
ATOM 2386 N N . ASP B 1 126 ? 1.835 -9.258 -5.309 1 98.75 126 ASP B N 1
ATOM 2387 C CA . ASP B 1 126 ? 2.857 -8.906 -4.328 1 98.75 126 ASP B CA 1
ATOM 2388 C C . ASP B 1 126 ? 4.172 -8.547 -5.012 1 98.75 126 ASP B C 1
ATOM 2390 O O . ASP B 1 126 ? 4.32 -8.727 -6.223 1 98.75 126 ASP B O 1
ATOM 2394 N N . ASP B 1 127 ? 5.098 -7.98 -4.238 1 98.38 127 ASP B N 1
ATOM 2395 C CA . ASP B 1 127 ? 6.34 -7.535 -4.863 1 98.38 127 ASP B CA 1
ATOM 2396 C C . ASP B 1 127 ? 7.301 -8.703 -5.07 1 98.38 127 ASP B C 1
ATOM 2398 O O . ASP B 1 127 ? 8.023 -8.75 -6.07 1 98.38 127 ASP B O 1
ATOM 2402 N N . LEU B 1 128 ? 7.297 -9.641 -4.117 1 97.75 128 LEU B N 1
ATOM 2403 C CA . LEU B 1 128 ? 8.336 -10.664 -4.16 1 97.75 128 LEU B CA 1
ATOM 2404 C C . LEU B 1 128 ? 7.785 -12.016 -3.723 1 97.75 128 LEU B C 1
ATOM 2406 O O . LEU B 1 128 ? 7.059 -12.102 -2.73 1 97.75 128 LEU B O 1
ATOM 2410 N N . LEU B 1 129 ? 8.086 -13.055 -4.52 1 97.25 129 LEU B N 1
ATOM 2411 C CA . LEU B 1 129 ? 7.742 -14.445 -4.223 1 97.25 129 LEU B CA 1
ATOM 2412 C C . LEU B 1 129 ? 8.977 -15.227 -3.799 1 97.25 129 LEU B C 1
ATOM 2414 O O . LEU B 1 129 ? 9.891 -15.438 -4.602 1 97.25 129 LEU B O 1
ATOM 2418 N N . ALA B 1 130 ? 8.977 -15.602 -2.574 1 94.25 130 ALA B N 1
ATOM 2419 C CA . ALA B 1 130 ? 10.07 -16.422 -2.062 1 94.25 130 ALA B CA 1
ATOM 2420 C C . ALA B 1 130 ? 9.625 -17.875 -1.875 1 94.25 130 ALA B C 1
ATOM 2422 O O . ALA B 1 130 ? 9.633 -18.656 -2.826 1 94.25 130 ALA B O 1
ATOM 2423 N N . THR B 1 131 ? 9.172 -18.25 -0.699 1 93.5 131 THR B N 1
ATOM 2424 C CA . THR B 1 131 ? 8.766 -19.625 -0.431 1 93.5 131 THR B CA 1
ATOM 2425 C C . THR B 1 131 ? 7.316 -19.859 -0.838 1 93.5 131 THR B C 1
ATOM 2427 O O . THR B 1 131 ? 6.883 -21 -1.015 1 93.5 131 THR B O 1
ATOM 2430 N N . GLY B 1 132 ? 6.562 -18.781 -0.874 1 95.62 132 GLY B N 1
ATOM 2431 C CA . GLY B 1 132 ? 5.207 -18.859 -1.391 1 95.62 132 GLY B CA 1
ATOM 2432 C C . GLY B 1 132 ? 4.164 -19.031 -0.303 1 95.62 132 GLY B C 1
ATOM 2433 O O . GLY B 1 132 ? 2.965 -19.078 -0.588 1 95.62 132 GLY B O 1
ATOM 2434 N N . GLY B 1 133 ? 4.574 -19.078 0.957 1 95.38 133 GLY B N 1
ATOM 2435 C CA . GLY B 1 133 ? 3.658 -19.328 2.059 1 95.38 133 GLY B CA 1
ATOM 2436 C C . GLY B 1 133 ? 2.521 -18.328 2.121 1 95.38 133 GLY B C 1
ATOM 2437 O O . GLY B 1 133 ? 1.351 -18.703 2.164 1 95.38 133 GLY B O 1
ATOM 2438 N N . THR B 1 134 ? 2.84 -17.016 2.098 1 97.19 134 THR B N 1
ATOM 2439 C CA . THR B 1 134 ? 1.834 -15.969 2.176 1 97.19 134 THR B CA 1
ATOM 2440 C C . THR B 1 134 ? 0.917 -16 0.957 1 97.19 134 THR B C 1
ATOM 2442 O O . THR B 1 134 ? -0.303 -15.883 1.087 1 97.19 134 THR B O 1
ATOM 2445 N N . ALA B 1 135 ? 1.497 -16.188 -0.192 1 98.38 135 ALA B N 1
ATOM 2446 C CA . ALA B 1 135 ? 0.727 -16.203 -1.434 1 98.38 135 ALA B CA 1
ATOM 2447 C C . ALA B 1 135 ? -0.245 -17.375 -1.46 1 98.38 135 ALA B C 1
ATOM 2449 O O . ALA B 1 135 ? -1.41 -17.219 -1.831 1 98.38 135 ALA B O 1
ATOM 2450 N N . LEU B 1 136 ? 0.236 -18.516 -1.059 1 98.25 136 LEU B N 1
ATOM 2451 C CA . LEU B 1 136 ? -0.615 -19.688 -1.038 1 98.25 136 LEU B CA 1
ATOM 2452 C C . LEU B 1 136 ? -1.762 -19.516 -0.046 1 98.25 136 LEU B C 1
ATOM 2454 O O . LEU B 1 136 ? -2.902 -19.891 -0.339 1 98.25 136 LEU B O 1
ATOM 2458 N N . ALA B 1 137 ? -1.438 -18.984 1.12 1 98.56 137 ALA B N 1
ATOM 2459 C CA . ALA B 1 137 ? -2.479 -18.688 2.104 1 98.56 137 ALA B CA 1
ATOM 2460 C C . ALA B 1 137 ? -3.506 -17.719 1.538 1 98.56 137 ALA B C 1
ATOM 2462 O O . ALA B 1 137 ? -4.707 -17.859 1.774 1 98.56 137 ALA B O 1
ATOM 2463 N N . SER B 1 138 ? -3.045 -16.734 0.787 1 98.81 138 SER B N 1
ATOM 2464 C CA . SER B 1 138 ? -3.936 -15.766 0.163 1 98.81 138 SER B CA 1
ATOM 2465 C C . SER B 1 138 ? -4.848 -16.438 -0.863 1 98.81 138 SER B C 1
ATOM 2467 O O . SER B 1 138 ? -6.035 -16.109 -0.951 1 98.81 138 SER B O 1
ATOM 2469 N N . LEU B 1 139 ? -4.324 -17.344 -1.633 1 98.81 139 LEU B N 1
ATOM 2470 C CA . LEU B 1 139 ? -5.121 -18.062 -2.617 1 98.81 139 LEU B CA 1
ATOM 2471 C C . LEU B 1 139 ? -6.246 -18.844 -1.94 1 98.81 139 LEU B C 1
ATOM 2473 O O . LEU B 1 139 ? -7.367 -18.891 -2.445 1 98.81 139 LEU B O 1
ATOM 2477 N N . GLU B 1 140 ? -5.895 -19.422 -0.784 1 98.69 140 GLU B N 1
ATOM 2478 C CA . GLU B 1 140 ? -6.902 -20.156 -0.034 1 98.69 140 GLU B CA 1
ATOM 2479 C C . GLU B 1 140 ? -8.039 -19.25 0.414 1 98.69 140 GLU B C 1
ATOM 2481 O O . GLU B 1 140 ? -9.211 -19.625 0.355 1 98.69 140 GLU B O 1
ATOM 2486 N N . LEU B 1 141 ? -7.715 -18.094 0.863 1 98.81 141 LEU B N 1
ATOM 2487 C CA . LEU B 1 141 ? -8.719 -17.125 1.299 1 98.81 141 LEU B CA 1
ATOM 2488 C C . LEU B 1 141 ? -9.594 -16.688 0.13 1 98.81 141 LEU B C 1
ATOM 2490 O O . LEU B 1 141 ? -10.812 -16.578 0.268 1 98.81 141 LEU B O 1
ATOM 2494 N N . ILE B 1 142 ? -8.953 -16.406 -1.031 1 98.81 142 ILE B N 1
ATOM 2495 C CA . ILE B 1 142 ? -9.664 -16 -2.236 1 98.81 142 ILE B CA 1
ATOM 2496 C C . ILE B 1 142 ? -10.648 -17.094 -2.645 1 98.81 142 ILE B C 1
ATOM 2498 O O . ILE B 1 142 ? -11.805 -16.828 -2.957 1 98.81 142 ILE B O 1
ATOM 2502 N N . LYS B 1 143 ? -10.172 -18.312 -2.568 1 98.56 143 LYS B N 1
ATOM 2503 C CA . LYS B 1 143 ? -11.008 -19.469 -2.895 1 98.56 143 LYS B CA 1
ATOM 2504 C C . LYS B 1 143 ? -12.164 -19.609 -1.915 1 98.56 143 LYS B C 1
ATOM 2506 O O . LYS B 1 143 ? -13.297 -19.891 -2.318 1 98.56 143 LYS B O 1
ATOM 2511 N N . ALA B 1 144 ? -11.898 -19.406 -0.664 1 98.44 144 ALA B N 1
ATOM 2512 C CA . ALA B 1 144 ? -12.922 -19.516 0.373 1 98.44 144 ALA B CA 1
ATOM 2513 C C . ALA B 1 144 ? -14.039 -18.516 0.146 1 98.44 144 ALA B C 1
ATOM 2515 O O . ALA B 1 144 ? -15.195 -18.766 0.492 1 98.44 144 ALA B O 1
ATOM 2516 N N . LEU B 1 145 ? -13.703 -17.391 -0.464 1 98.44 145 LEU B N 1
ATOM 2517 C CA . LEU B 1 145 ? -14.695 -16.375 -0.76 1 98.44 145 LEU B CA 1
ATOM 2518 C C . LEU B 1 145 ? -15.344 -16.609 -2.121 1 98.44 145 LEU B C 1
ATOM 2520 O O . LEU B 1 145 ? -16.094 -15.773 -2.615 1 98.44 145 LEU B O 1
ATOM 2524 N N . GLN B 1 146 ? -14.93 -17.688 -2.748 1 98.38 146 GLN B N 1
ATOM 2525 C CA . GLN B 1 146 ? -15.492 -18.156 -4.012 1 98.38 146 GLN B CA 1
ATOM 2526 C C . GLN B 1 146 ? -15.148 -17.188 -5.148 1 98.38 146 GLN B C 1
ATOM 2528 O O . GLN B 1 146 ? -15.961 -16.984 -6.051 1 98.38 146 GLN B O 1
ATOM 2533 N N . ALA B 1 147 ? -14.055 -16.516 -5.027 1 98.62 147 ALA B N 1
ATOM 2534 C CA . ALA B 1 147 ? -13.492 -15.75 -6.133 1 98.62 147 ALA B CA 1
ATOM 2535 C C . ALA B 1 147 ? -12.531 -16.594 -6.957 1 98.62 147 ALA B C 1
ATOM 2537 O O . ALA B 1 147 ? -12.031 -17.625 -6.48 1 98.62 147 ALA B O 1
ATOM 2538 N N . GLU B 1 148 ? -12.344 -16.203 -8.156 1 98.56 148 GLU B N 1
ATOM 2539 C CA . GLU B 1 148 ? -11.43 -16.891 -9.062 1 98.56 148 GLU B CA 1
ATOM 2540 C C . GLU B 1 148 ? -10.141 -16.094 -9.25 1 98.56 148 GLU B C 1
ATOM 2542 O O . GLU B 1 148 ? -10.133 -15.055 -9.914 1 98.56 148 GLU B O 1
ATOM 2547 N N . CYS B 1 149 ? -9.094 -16.578 -8.695 1 98.81 149 CYS B N 1
ATOM 2548 C CA . CYS B 1 149 ? -7.801 -15.977 -9 1 98.81 149 CYS B CA 1
ATOM 2549 C C . CYS B 1 149 ? -7.312 -16.406 -10.375 1 98.81 149 CYS B C 1
ATOM 2551 O O . CYS B 1 149 ? -6.918 -17.562 -10.57 1 98.81 149 CYS B O 1
ATOM 2553 N N . ILE B 1 150 ? -7.297 -15.461 -11.281 1 98.75 150 ILE B N 1
ATOM 2554 C CA . ILE B 1 150 ? -6.965 -15.844 -12.648 1 98.75 150 ILE B CA 1
ATOM 2555 C C . ILE B 1 150 ? -5.449 -15.859 -12.82 1 98.75 150 ILE B C 1
ATOM 2557 O O . ILE B 1 150 ? -4.93 -16.5 -13.742 1 98.75 150 ILE B O 1
ATOM 2561 N N . GLU B 1 151 ? -4.738 -15.141 -12 1 98.88 151 GLU B N 1
ATOM 2562 C CA . GLU B 1 151 ? -3.279 -15.141 -12.039 1 98.88 151 GLU B CA 1
ATOM 2563 C C . GLU B 1 151 ? -2.699 -14.547 -10.758 1 98.88 151 GLU B C 1
ATOM 2565 O O . GLU B 1 151 ? -3.271 -13.609 -10.188 1 98.88 151 GLU B O 1
ATOM 2570 N N . ALA B 1 152 ? -1.66 -15.086 -10.273 1 98.88 152 ALA B N 1
ATOM 2571 C CA . ALA B 1 152 ? -0.819 -14.484 -9.242 1 98.88 152 ALA B CA 1
ATOM 2572 C C . ALA B 1 152 ? 0.387 -13.781 -9.859 1 98.88 152 ALA B C 1
ATOM 2574 O O . ALA B 1 152 ? 1.155 -14.391 -10.609 1 98.88 152 ALA B O 1
ATOM 2575 N N . CYS B 1 153 ? 0.494 -12.539 -9.531 1 98.81 153 CYS B N 1
ATOM 2576 C CA . CYS B 1 153 ? 1.469 -11.672 -10.188 1 98.81 153 CYS B CA 1
ATOM 2577 C C . CYS B 1 153 ? 2.498 -11.156 -9.188 1 98.81 153 CYS B C 1
ATOM 2579 O O . CYS B 1 153 ? 2.135 -10.664 -8.117 1 98.81 153 CYS B O 1
ATOM 2581 N N . PHE B 1 154 ? 3.742 -11.266 -9.523 1 98.75 154 PHE B N 1
ATOM 2582 C CA . PHE B 1 154 ? 4.84 -10.773 -8.703 1 98.75 154 PHE B CA 1
ATOM 2583 C C . PHE B 1 154 ? 5.828 -9.977 -9.539 1 98.75 154 PHE B C 1
ATOM 2585 O O . PHE B 1 154 ? 6.086 -10.312 -10.695 1 98.75 154 PHE B O 1
ATOM 2592 N N . LEU B 1 155 ? 6.359 -8.906 -8.922 1 98.5 155 LEU B N 1
ATOM 2593 C CA . LEU B 1 155 ? 7.445 -8.203 -9.594 1 98.5 155 LEU B CA 1
ATOM 2594 C C . LEU B 1 155 ? 8.688 -9.086 -9.688 1 98.5 155 LEU B C 1
ATOM 2596 O O . LEU B 1 155 ? 9.289 -9.203 -10.758 1 98.5 155 LEU B O 1
ATOM 2600 N N . ILE B 1 156 ? 9 -9.742 -8.555 1 98.25 156 ILE B N 1
ATOM 2601 C CA . ILE B 1 156 ? 10.203 -10.57 -8.484 1 98.25 156 ILE B CA 1
ATOM 2602 C C . ILE B 1 156 ? 9.836 -11.969 -8.008 1 98.25 156 ILE B C 1
ATOM 2604 O O . ILE B 1 156 ? 9.125 -12.133 -7.016 1 98.25 156 ILE B O 1
ATOM 2608 N N . GLY B 1 157 ? 10.234 -12.961 -8.719 1 97.81 157 GLY B N 1
ATOM 2609 C CA . GLY B 1 157 ? 10.227 -14.344 -8.266 1 97.81 157 GLY B CA 1
ATOM 2610 C C . GLY B 1 157 ? 11.617 -14.891 -8.008 1 97.81 157 GLY B C 1
ATOM 2611 O O . GLY B 1 157 ? 12.484 -14.852 -8.883 1 97.81 157 GLY B O 1
ATOM 2612 N N . LEU B 1 158 ? 11.859 -15.375 -6.773 1 96.06 158 LEU B N 1
ATOM 2613 C CA . LEU B 1 158 ? 13.156 -15.977 -6.457 1 96.06 158 LEU B CA 1
ATOM 2614 C C . LEU B 1 158 ? 13.195 -17.438 -6.895 1 96.06 158 LEU B C 1
ATOM 2616 O O . LEU B 1 158 ? 12.578 -18.297 -6.266 1 96.06 158 LEU B O 1
ATOM 2620 N N . LYS B 1 159 ? 13.953 -17.812 -7.859 1 94 159 LYS B N 1
ATOM 2621 C CA . LYS B 1 159 ? 13.953 -19.109 -8.523 1 94 159 LYS B CA 1
ATOM 2622 C C . LYS B 1 159 ? 14.523 -20.188 -7.613 1 94 159 LYS B C 1
ATOM 2624 O O . LYS B 1 159 ? 14.211 -21.375 -7.777 1 94 159 LYS B O 1
ATOM 2629 N N . GLU B 1 160 ? 15.344 -19.828 -6.711 1 91.81 160 GLU B N 1
ATOM 2630 C CA . GLU B 1 160 ? 16.016 -20.797 -5.859 1 91.81 160 GLU B CA 1
ATOM 2631 C C . GLU B 1 160 ? 15.094 -21.297 -4.754 1 91.81 160 GLU B C 1
ATOM 2633 O O . GLU B 1 160 ? 15.406 -22.281 -4.074 1 91.81 160 GLU B O 1
ATOM 2638 N N . LEU B 1 161 ? 14.047 -20.656 -4.625 1 90.62 161 LEU B N 1
ATOM 2639 C CA . LEU B 1 161 ? 13.078 -21.047 -3.609 1 90.62 161 LEU B CA 1
ATOM 2640 C C . LEU B 1 161 ? 11.859 -21.703 -4.25 1 90.62 161 LEU B C 1
ATOM 2642 O O . LEU B 1 161 ? 11.648 -21.594 -5.461 1 90.62 161 LEU B O 1
ATOM 2646 N N . LEU B 1 162 ? 11.016 -22.312 -3.555 1 92.06 162 LEU B N 1
ATOM 2647 C CA . LEU B 1 162 ? 10.016 -23.234 -4.078 1 92.06 162 LEU B CA 1
ATOM 2648 C C . LEU B 1 162 ? 8.711 -22.516 -4.387 1 92.06 162 LEU B C 1
ATOM 2650 O O . LEU B 1 162 ? 7.762 -23.109 -4.895 1 92.06 162 LEU B O 1
ATOM 2654 N N . GLY B 1 163 ? 8.633 -21.25 -4.137 1 95.19 163 GLY B N 1
ATOM 2655 C CA . GLY B 1 163 ? 7.391 -20.516 -4.238 1 95.19 163 GLY B CA 1
ATOM 2656 C C . GLY B 1 163 ? 6.777 -20.562 -5.625 1 95.19 163 GLY B C 1
ATOM 2657 O O . GLY B 1 163 ? 5.574 -20.797 -5.77 1 95.19 163 GLY B O 1
ATOM 2658 N N . ILE B 1 164 ? 7.543 -20.344 -6.637 1 97 164 ILE B N 1
ATOM 2659 C CA . ILE B 1 164 ? 7.047 -20.297 -8.008 1 97 164 ILE B CA 1
ATOM 2660 C C . ILE B 1 164 ? 6.438 -21.656 -8.367 1 97 164 ILE B C 1
ATOM 2662 O O . ILE B 1 164 ? 5.312 -21.719 -8.875 1 97 164 ILE B O 1
ATOM 2666 N N . GLN B 1 165 ? 7.152 -22.688 -8.055 1 96.94 165 GLN B N 1
ATOM 2667 C CA . GLN B 1 165 ? 6.688 -24.031 -8.367 1 96.94 165 GLN B CA 1
ATOM 2668 C C . GLN B 1 165 ? 5.391 -24.359 -7.629 1 96.94 165 GLN B C 1
ATOM 2670 O O . GLN B 1 165 ? 4.445 -24.875 -8.227 1 96.94 165 GLN B O 1
ATOM 2675 N N . LEU B 1 166 ? 5.391 -24.062 -6.387 1 96.75 166 LEU B N 1
ATOM 2676 C CA . LEU B 1 166 ? 4.23 -24.375 -5.559 1 96.75 166 LEU B CA 1
ATOM 2677 C C . LEU B 1 166 ? 3.002 -23.609 -6.031 1 96.75 166 LEU B C 1
ATOM 2679 O O . LEU B 1 166 ? 1.899 -24.156 -6.078 1 96.75 166 LEU B O 1
ATOM 2683 N N . LEU B 1 167 ? 3.154 -22.359 -6.387 1 97.94 167 LEU B N 1
ATOM 2684 C CA . LEU B 1 167 ? 2.029 -21.547 -6.824 1 97.94 167 LEU B CA 1
ATOM 2685 C C . LEU B 1 167 ? 1.519 -22 -8.188 1 97.94 167 LEU B C 1
ATOM 2687 O O . LEU B 1 167 ? 0.31 -22.016 -8.43 1 97.94 167 LEU B O 1
ATOM 2691 N N . GLU B 1 168 ? 2.42 -22.375 -9.023 1 97.69 168 GLU B N 1
ATOM 2692 C CA . GLU B 1 168 ? 2.059 -22.766 -10.383 1 97.69 168 GLU B CA 1
ATOM 2693 C C . GLU B 1 168 ? 1.178 -24.016 -10.375 1 97.69 168 GLU B C 1
ATOM 2695 O O . GLU B 1 168 ? 0.394 -24.234 -11.297 1 97.69 168 GLU B O 1
ATOM 2700 N N . GLU B 1 169 ? 1.306 -24.734 -9.312 1 97.88 169 GLU B N 1
ATOM 2701 C CA . GLU B 1 169 ? 0.452 -25.906 -9.172 1 97.88 169 GLU B CA 1
ATOM 2702 C C . GLU B 1 169 ? -0.986 -25.5 -8.852 1 97.88 169 GLU B C 1
ATOM 2704 O O . GLU B 1 169 ? -1.908 -26.312 -9.008 1 97.88 169 GLU B O 1
ATOM 2709 N N . GLN B 1 170 ? -1.166 -24.328 -8.398 1 97.94 170 GLN B N 1
ATOM 2710 C CA . GLN B 1 170 ? -2.467 -23.906 -7.887 1 97.94 170 GLN B CA 1
ATOM 2711 C C . GLN B 1 170 ? -3.113 -22.875 -8.805 1 97.94 170 GLN B C 1
ATOM 2713 O O . GLN B 1 170 ? -4.34 -22.828 -8.914 1 97.94 170 GLN B O 1
ATOM 2718 N N . VAL B 1 171 ? -2.291 -22.062 -9.414 1 98.62 171 VAL B N 1
ATOM 2719 C CA . VAL B 1 171 ? -2.799 -20.938 -10.195 1 98.62 171 VAL B CA 1
ATOM 2720 C C . VAL B 1 171 ? -1.742 -20.484 -11.203 1 98.62 171 VAL B C 1
ATOM 2722 O O . VAL B 1 171 ? -0.546 -20.703 -10.992 1 98.62 171 VAL B O 1
ATOM 2725 N N . LYS B 1 172 ? -2.186 -19.922 -12.391 1 98.56 172 LYS B N 1
ATOM 2726 C CA . LYS B 1 172 ? -1.23 -19.266 -13.273 1 98.56 172 LYS B CA 1
ATOM 2727 C C . LYS B 1 172 ? -0.405 -18.234 -12.508 1 98.56 172 LYS B C 1
ATOM 2729 O O . LYS B 1 172 ? -0.952 -17.422 -11.75 1 98.56 172 LYS B O 1
ATOM 2734 N N . THR B 1 173 ? 0.893 -18.344 -12.641 1 98.56 173 THR B N 1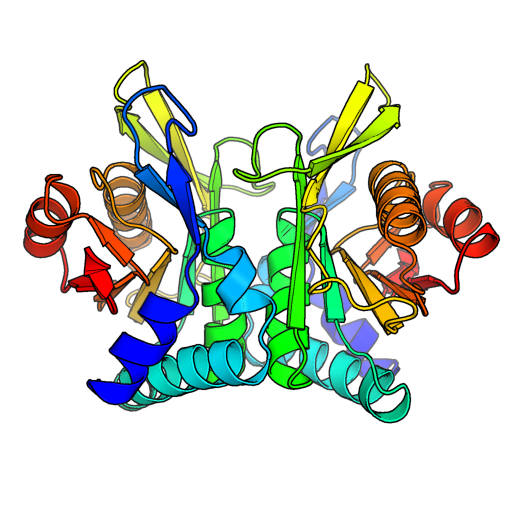
ATOM 2735 C CA . THR B 1 173 ? 1.799 -17.484 -11.898 1 98.56 173 THR B CA 1
ATOM 2736 C C . THR B 1 173 ? 2.693 -16.688 -12.852 1 98.56 173 THR B C 1
ATOM 2738 O O . THR B 1 173 ? 3.289 -17.266 -13.766 1 98.56 173 THR B O 1
ATOM 2741 N N . PHE B 1 174 ? 2.703 -15.367 -12.672 1 98.38 174 PHE B N 1
ATOM 2742 C CA . PHE B 1 174 ? 3.514 -14.477 -13.492 1 98.38 174 PHE B CA 1
ATOM 2743 C C . PHE B 1 174 ? 4.512 -13.703 -12.641 1 98.38 174 PHE B C 1
ATOM 2745 O O . PHE B 1 174 ? 4.117 -12.953 -11.742 1 98.38 174 PHE B O 1
ATOM 2752 N N . CYS B 1 175 ? 5.75 -13.875 -12.867 1 97.81 175 CYS B N 1
ATOM 2753 C CA . CYS B 1 175 ? 6.832 -13.086 -12.289 1 97.81 175 CYS B CA 1
ATOM 2754 C C . CYS B 1 175 ? 7.5 -12.219 -13.352 1 97.81 175 CYS B C 1
ATOM 2756 O O . CYS B 1 175 ? 8.094 -12.742 -14.297 1 97.81 175 CYS B O 1
ATOM 2758 N N . LEU B 1 176 ? 7.41 -10.93 -13.195 1 97.38 176 LEU B N 1
ATOM 2759 C CA . LEU B 1 176 ? 7.988 -10.023 -14.18 1 97.38 176 LEU B CA 1
ATOM 2760 C C . LEU B 1 176 ? 9.492 -10.234 -14.297 1 97.38 176 LEU B C 1
ATOM 2762 O O . LEU B 1 176 ? 10.055 -10.195 -15.391 1 97.38 176 LEU B O 1
ATOM 2766 N N . LEU B 1 177 ? 10.133 -10.367 -13.125 1 96.88 177 LEU B N 1
ATOM 2767 C CA . LEU B 1 177 ? 11.562 -10.648 -13.023 1 96.88 177 LEU B CA 1
ATOM 2768 C C . LEU B 1 177 ? 11.812 -11.953 -12.281 1 96.88 177 LEU B C 1
ATOM 2770 O O . LEU B 1 177 ? 11.219 -12.195 -11.219 1 96.88 177 LEU B O 1
ATOM 2774 N N . GLU B 1 178 ? 12.539 -12.844 -12.836 1 94.06 178 GLU B N 1
ATOM 2775 C CA . GLU B 1 178 ? 12.992 -14.055 -12.156 1 94.06 178 GLU B CA 1
ATOM 2776 C C . GLU B 1 178 ? 14.469 -13.961 -11.789 1 94.06 178 GLU B C 1
ATOM 2778 O O . GLU B 1 178 ? 15.32 -13.781 -12.664 1 94.06 178 GLU B O 1
ATOM 2783 N N . CYS B 1 179 ? 14.672 -13.953 -10.562 1 90.44 179 CYS B N 1
ATOM 2784 C CA . CYS B 1 179 ? 16.031 -13.758 -10.055 1 90.44 179 CYS B CA 1
ATOM 2785 C C . CYS B 1 179 ? 16.531 -15.008 -9.352 1 90.44 179 CYS B C 1
ATOM 2787 O O . CYS B 1 179 ? 15.75 -15.742 -8.742 1 90.44 179 CYS B O 1
#

Foldseek 3Di:
DDPVLLVVQVVQWDWDAQPPHHPDTDTHNVSQVVDVVNLVVVLVVVLVVCLVVPAAEEEAEPDQSCVNRVSNCVSNVHYYWYKYWPPPDDAAWDKFWFDDPPGITIIITHLCRVVLDAAGEYEYEDAEFAQQGRVVRVVVRCVVSRYHHAEYEYQEYEPVHCNVVVVVVPHHYYHSYYD/DDPVLLVVQVVQWDWDAQPPHHPDTDTHNVSQVVDVVNLVVVLVVVLVVCLVVPAAEEEAEPDQSCVNRVSNCVSNVHYYWYKYWPPPDDAAWDKFWFDDPPGITIIITHLCRVVLDAAGEYEYEDAEFAQQGRVVRVVVRCVVSRYHHAEYEYQEYEPVHCNVVVVVVPHHYYHSYYD

Radius of gyration: 19.19 Å; Cα contacts (8 Å, |Δi|>4): 794; chains: 2; bounding box: 44×50×49 Å

Solvent-accessible surface area (backbone atoms only — not comparable to full-atom values): 18363 Å² total; per-residue (Å²): 133,61,67,67,55,46,50,56,52,58,73,34,42,44,75,36,74,44,34,97,43,81,87,31,75,29,77,40,55,61,59,31,34,40,34,24,69,56,40,43,50,52,42,49,51,51,35,63,67,43,59,85,68,65,56,46,31,26,35,12,35,66,53,62,5,23,33,57,22,30,26,35,13,52,72,65,58,25,10,30,33,70,33,32,52,67,87,72,62,85,63,66,62,45,75,34,69,36,66,50,101,81,59,71,49,44,36,28,34,48,66,55,54,60,78,76,47,67,65,41,35,26,35,38,28,35,49,67,37,42,67,31,41,70,60,53,30,48,51,51,54,41,46,74,56,42,32,38,64,68,30,38,37,23,51,31,27,36,68,92,39,54,10,62,64,60,42,50,74,76,31,53,64,46,51,72,36,78,85,130,63,65,66,54,47,50,56,52,59,72,34,41,45,75,37,74,44,36,96,44,81,88,31,73,29,76,40,55,61,58,31,34,40,34,24,69,56,40,44,50,52,43,49,53,51,35,62,68,43,60,85,65,66,56,47,31,26,34,11,36,66,52,64,6,23,32,59,23,30,26,35,12,52,73,65,58,24,10,30,33,68,34,33,52,66,87,71,63,83,64,66,62,46,77,35,67,34,68,49,102,81,59,72,50,44,35,29,34,51,67,56,55,61,77,76,49,66,65,42,35,27,35,37,29,34,48,67,38,43,68,31,42,69,59,53,30,47,50,51,53,41,46,75,56,41,34,38,64,67,31,37,38,23,52,31,28,35,68,89,39,56,10,62,62,59,43,51,74,76,31,54,66,46,50,72,35,77,86

Sequence (358 aa):
MNETLKQELLQNIREVKDYPKKGILFKDITTLLNYPKLFNKLIDALKKRYTPLNVDFIVGIEARGFILGSALAYALGVGFVPVRKKGKLPAHTLSQSYSLEYGNDSIEIHSDAFRGVKGVKVVLIDDLLATGGTALASLELIKALQAECIEACFLIGLKELLGIQLLEEQVKTFCLLECMNETLKQELLQNIREVKDYPKKGILFKDITTLLNYPKLFNKLIDALKKRYTPLNVDFIVGIEARGFILGSALAYALGVGFVPVRKKGKLPAHTLSQSYSLEYGNDSIEIHSDAFRGVKGVKVVLIDDLLATGGTALASLELIKALQAECIEACFLIGLKELLGIQLLEEQVKTFCLLEC

pLDDT: mean 96.54, std 4.39, range [65.75, 98.94]

Nearest PDB structures (foldseek):
  5yw5-assembly1_D  TM=9.238E-01  e=4.444E-22  Francisella tularensis
  5y4a-assembly1_B  TM=9.489E-01  e=2.465E-21  Yersinia pseudotuberculosis IP 32953
  1l1q-assembly1_A  TM=9.256E-01  e=9.903E-19  Giardia duodenalis
  5vn4-assembly1_B  TM=9.102E-01  e=6.348E-17  Trypanosoma brucei brucei TREU927
  6w1i-assembly1_D  TM=8.219E-01  e=4.729E-11  Bacillus subtilis subsp. subtilis str. 168

Organism: Helicobacter acinonychis (strain Sheeba) (NCBI:txid382638)

InterPro domains:
  IPR000836 Phosphoribosyltransferase domain [PF00156] (30-156)
  IPR000836 Phosphoribosyltransferase domain [cd06223] (41-178)
  IPR005764 Adenine phosphoribosyl transferase [MF_00004] (9-179)
  IPR005764 Adenine phosphoribosyl transferase [TIGR01090] (9-179)
  IPR029057 Phosphoribosyltransferase-like [G3DSA:3.40.50.2020] (1-179)
  IPR029057 Phosphoribosyltransferase-like [SSF53271] (8-170)
  IPR050054 Uracil phosphoribosyltransferase/Adenine phosphoribosyltransferase [PTHR32315] (4-177)

Secondary structure (DSSP, 8-state):
--HHHHHHHHHTSEEEET-SSTT-EEEETHHHHT-HHHHHHHHHHHHHHHGGGT--EEEEETTHHHHHHHHHHHHHT-EEEEEEETT---S-EEEEEEE-SSSEEEEEEETTTTTT-SS-EEEEEEEEESS-HHHHHHHHHHHHTT-EEEEEEEEEE-TTSSHHHHHHTTS-EEEEEE-/--HHHHHHHHHTSEEEET-SSTT-EEEETHHHHT-HHHHHHHHHHHHHHHGGGT--EEEEETTHHHHHHHHHHHHHT-EEEEEEETT---S-EEEEEEE-SSSEEEEEEETTTTTT-SS-EEEEEEEEESS-HHHHHHHHHHHHTT-EEEEEEEEEE-TTSSHHHHHHTTS-EEEEEE-